Protein 4N5H (pdb70)

Foldseek 3Di:
DVVLVVLVVLLVVVLVVVVVVLVVLVVDADADPQKDKDWFAQLDDDPPSQLGKMKMAGNDAPDQAFEEEEEFEDDLQADDGRCSLVRLQNVLRNVRYIYMYGGFDGPLVAAQLSRLQSVLSVLQSCLVPVSVRHYDQQFYEYEYFACGLLSLLLNQLCLFDPVSCVVSVHDHHPGHYLEYEYALYQQALVCLCVADDDCNVSSVSSLCSNCVPPVVCVQVSHSLNRLPPGDGHEYEYEAEPLESSVVSVVVVVVSCVVSVHHYYYDYYYCVVDNCRYGPNLSSHVPDPVNVVVSVVSVVVSVVSSVVVCVVVVRD

Structure (mmCIF, N/CA/C/O backbone):
data_4N5H
#
_entry.id   4N5H
#
_cell.length_a   109.502
_cell.length_b   109.502
_cell.length_c   59.433
_cell.angle_alpha   90.00
_cell.angle_beta   90.00
_cell.angle_gamma   90.00
#
_symmetry.space_group_name_H-M   'I 4'
#
loop_
_entity.id
_entity.type
_entity.pdbx_description
1 polymer Esterase/lipase
2 non-polymer 'ISOPROPYL ALCOHOL'
3 non-polymer 'CHLORIDE ION'
4 non-polymer 'CALCIUM ION'
5 water water
#
loop_
_atom_site.group_PDB
_atom_site.id
_atom_site.type_symbol
_atom_site.label_atom_id
_atom_site.label_alt_id
_atom_site.label_comp_id
_atom_site.label_asym_id
_atom_site.label_entity_id
_atom_site.label_seq_id
_atom_site.pdbx_PDB_ins_code
_atom_site.Cartn_x
_atom_site.Cartn_y
_atom_site.Cartn_z
_atom_site.occupancy
_atom_site.B_iso_or_equiv
_atom_site.auth_seq_id
_atom_site.auth_comp_id
_atom_site.auth_asym_id
_atom_site.auth_atom_id
_atom_site.pdbx_PDB_model_num
ATOM 1 N N . MET A 1 1 ? -24.562 -14.293 -62.601 1.00 64.12 1 MET X N 1
ATOM 2 C CA . MET A 1 1 ? -25.522 -13.278 -63.146 1.00 68.13 1 MET X CA 1
ATOM 3 C C . MET A 1 1 ? -24.869 -11.896 -63.030 1.00 75.03 1 MET X C 1
ATOM 4 O O . MET A 1 1 ? -24.271 -11.574 -61.990 1.00 62.85 1 MET X O 1
ATOM 9 N N . ALA A 1 2 ? -24.979 -11.102 -64.103 1.00 79.18 2 ALA X N 1
ATOM 10 C CA . ALA A 1 2 ? -24.487 -9.723 -64.126 1.00 73.32 2 ALA X CA 1
ATOM 11 C C . ALA A 1 2 ? -24.962 -8.927 -62.907 1.00 73.07 2 ALA X C 1
ATOM 12 O O . ALA A 1 2 ? -24.130 -8.457 -62.119 1.00 62.94 2 ALA X O 1
ATOM 14 N N . ASP A 1 3 ? -26.296 -8.796 -62.783 1.00 66.66 3 ASP X N 1
ATOM 15 C CA . ASP A 1 3 ? -26.963 -7.934 -61.788 1.00 68.72 3 ASP X CA 1
ATOM 16 C C . ASP A 1 3 ? -26.757 -8.393 -60.342 1.00 64.73 3 ASP X C 1
ATOM 17 O O . ASP A 1 3 ? -26.893 -7.603 -59.427 1.00 65.62 3 ASP X O 1
ATOM 20 N N . GLU A 1 4 ? -26.465 -9.677 -60.181 1.00 56.80 4 GLU X N 1
ATOM 21 C CA . GLU A 1 4 ? -26.372 -10.367 -58.910 1.00 55.22 4 GLU X CA 1
ATOM 22 C C . GLU A 1 4 ? -24.994 -10.115 -58.329 1.00 56.85 4 GLU X C 1
ATOM 23 O O . GLU A 1 4 ? -24.837 -9.851 -57.122 1.00 44.32 4 GLU X O 1
ATOM 29 N N . GLU A 1 5 ? -23.996 -10.210 -59.201 1.00 48.78 5 GLU X N 1
ATOM 30 C CA . GLU A 1 5 ? -22.647 -9.915 -58.822 1.00 51.04 5 GLU X CA 1
ATOM 31 C C . GLU A 1 5 ? -22.530 -8.390 -58.532 1.00 46.12 5 GLU X C 1
ATOM 32 O O . GLU A 1 5 ? -21.765 -7.993 -57.637 1.00 41.09 5 GLU X O 1
ATOM 35 N N . ALA A 1 6 ? -23.295 -7.564 -59.256 1.00 40.57 6 ALA X N 1
ATOM 36 C CA . ALA A 1 6 ? -23.370 -6.142 -58.999 1.00 39.20 6 ALA X CA 1
ATOM 37 C C . ALA A 1 6 ? -24.032 -5.828 -57.646 1.00 41.94 6 ALA X C 1
ATOM 38 O O . ALA A 1 6 ? -23.579 -4.933 -56.922 1.00 35.80 6 ALA X O 1
ATOM 40 N N . MET A 1 7 ? -25.141 -6.512 -57.336 1.00 38.25 7 MET X N 1
ATOM 41 C CA . MET A 1 7 ? -25.840 -6.298 -56.092 1.00 38.98 7 MET X CA 1
ATOM 42 C C . MET A 1 7 ? -24.903 -6.707 -54.915 1.00 29.77 7 MET X C 1
ATOM 43 O O . MET A 1 7 ? -24.835 -5.968 -53.917 1.00 30.08 7 MET X O 1
ATOM 48 N N . LEU A 1 8 ? -24.188 -7.823 -55.057 1.00 27.70 8 LEU X N 1
ATOM 49 C CA . LEU A 1 8 ? -23.264 -8.259 -54.029 1.00 32.05 8 LEU X CA 1
ATOM 50 C C . LEU A 1 8 ? -22.188 -7.228 -53.841 1.00 33.82 8 LEU X C 1
ATOM 51 O O . LEU A 1 8 ? -21.786 -6.901 -52.705 1.00 26.58 8 LEU X O 1
ATOM 56 N N . ALA A 1 9 ? -21.682 -6.688 -54.958 1.00 29.30 9 ALA X N 1
ATOM 57 C CA . ALA A 1 9 ? -20.639 -5.670 -54.877 1.00 30.37 9 ALA X CA 1
ATOM 58 C C . ALA A 1 9 ? -21.106 -4.397 -54.175 1.00 28.54 9 ALA X C 1
ATOM 59 O O . ALA A 1 9 ? -20.340 -3.803 -53.405 1.00 31.69 9 ALA X O 1
ATOM 61 N N . LYS A 1 10 ? -22.360 -4.022 -54.336 1.00 27.09 10 LYS X N 1
ATOM 62 C CA . LYS A 1 10 ? -22.921 -2.887 -53.623 1.00 29.58 10 LYS X CA 1
ATOM 63 C C . LYS A 1 10 ? -23.050 -3.119 -52.072 1.00 26.23 10 LYS X C 1
ATOM 64 O O . LYS A 1 10 ? -22.775 -2.223 -51.238 1.00 26.25 10 LYS X O 1
ATOM 70 N N . VAL A 1 11 ? -23.552 -4.297 -51.744 1.00 24.98 11 VAL X N 1
ATOM 71 C CA . VAL A 1 11 ? -23.667 -4.674 -50.326 1.00 24.33 11 VAL X CA 1
ATOM 72 C C . VAL A 1 11 ? -22.288 -4.698 -49.704 1.00 25.36 11 VAL X C 1
ATOM 73 O O . VAL A 1 11 ? -22.073 -4.099 -48.645 1.00 23.37 11 VAL X O 1
ATOM 77 N N . GLN A 1 12 ? -21.316 -5.347 -50.360 1.00 22.70 12 GLN X N 1
ATOM 78 C CA . GLN A 1 12 ? -19.951 -5.404 -49.801 1.00 28.27 12 GLN X CA 1
ATOM 79 C C . GLN A 1 12 ? -19.291 -4.033 -49.682 1.00 28.88 12 GLN X C 1
ATOM 80 O O . GLN A 1 12 ? -18.549 -3.813 -48.725 1.00 27.10 12 GLN X O 1
ATOM 86 N N . ALA A 1 13 ? -19.588 -3.081 -50.577 1.00 28.39 13 ALA X N 1
ATOM 87 C CA . ALA A 1 13 ? -19.051 -1.714 -50.423 1.00 28.60 13 ALA X CA 1
ATOM 88 C C . ALA A 1 13 ? -19.655 -1.011 -49.207 1.00 26.51 13 ALA X C 1
ATOM 89 O O . ALA A 1 13 ? -18.945 -0.246 -48.529 1.00 33.29 13 ALA X O 1
ATOM 91 N N . SER A 1 14 ? -20.942 -1.222 -48.943 1.00 25.62 14 SER X N 1
ATOM 92 C CA . SER A 1 14 ? -21.598 -0.628 -47.778 1.00 25.58 14 SER X CA 1
ATOM 93 C C . SER A 1 14 ? -20.910 -1.192 -46.549 1.00 23.28 14 SER X C 1
ATOM 94 O O . SER A 1 14 ? -20.550 -0.444 -45.643 1.00 22.18 14 SER X O 1
ATOM 97 N N . TRP A 1 15 ? -20.723 -2.518 -46.503 1.00 21.43 15 TRP X N 1
ATOM 98 C CA . TRP A 1 15 ? -20.072 -3.081 -45.307 1.00 20.00 15 TRP X CA 1
ATOM 99 C C . TRP A 1 15 ? -18.618 -2.737 -45.185 1.00 21.34 15 TRP X C 1
ATOM 100 O O . TRP A 1 15 ? -18.092 -2.655 -44.105 1.00 19.76 15 TRP X O 1
ATOM 111 N N . ALA A 1 16 ? -17.885 -2.523 -46.294 1.00 19.31 16 ALA X N 1
ATOM 112 C CA . ALA A 1 16 ? -16.510 -2.025 -46.203 1.00 22.31 16 ALA X CA 1
ATOM 113 C C . ALA A 1 16 ? -16.462 -0.607 -45.585 1.00 21.49 16 ALA X C 1
ATOM 114 O O . ALA A 1 16 ? -15.557 -0.291 -44.819 1.00 22.82 16 ALA X O 1
ATOM 116 N N . GLN A 1 17 ? -17.418 0.229 -45.890 1.00 21.39 17 GLN X N 1
ATOM 117 C CA . GLN A 1 17 ? -17.498 1.539 -45.246 1.00 26.47 17 GLN X CA 1
ATOM 118 C C . GLN A 1 17 ? -17.765 1.387 -43.750 1.00 25.42 17 GLN X C 1
ATOM 119 O O . GLN A 1 17 ? -17.150 2.061 -42.930 1.00 25.74 17 GLN X O 1
ATOM 125 N N . THR A 1 18 ? -18.700 0.541 -43.399 1.00 21.99 18 THR X N 1
ATOM 126 C CA . THR A 1 18 ? -18.945 0.249 -41.970 1.00 22.42 18 THR X CA 1
ATOM 127 C C . THR A 1 18 ? -17.699 -0.222 -41.269 1.00 21.01 18 THR X C 1
ATOM 128 O O . THR A 1 18 ? -17.363 0.225 -40.136 1.00 21.93 18 THR X O 1
ATOM 132 N N . ALA A 1 19 ? -16.996 -1.143 -41.921 1.00 19.23 19 ALA X N 1
ATOM 133 C CA . ALA A 1 19 ? -15.715 -1.722 -41.425 1.00 18.11 19 ALA X CA 1
ATOM 134 C C . ALA A 1 19 ? -14.676 -0.663 -41.091 1.00 19.55 19 ALA X C 1
ATOM 135 O O . ALA A 1 19 ? -14.041 -0.744 -40.073 1.00 18.37 19 ALA X O 1
ATOM 137 N N . ALA A 1 20 ? -14.503 0.272 -41.991 1.00 18.91 20 ALA X N 1
ATOM 138 C CA . ALA A 1 20 ? -13.602 1.389 -41.719 1.00 20.01 20 ALA X CA 1
ATOM 139 C C . ALA A 1 20 ? -14.094 2.189 -40.503 1.00 16.85 20 ALA X C 1
ATOM 140 O O . ALA A 1 20 ? -13.238 2.627 -39.712 1.00 19.26 20 ALA X O 1
ATOM 142 N N . ARG A 1 21 ? -15.403 2.427 -40.373 1.00 17.27 21 ARG X N 1
ATOM 143 C CA A ARG A 1 21 ? -15.966 3.187 -39.258 0.50 18.88 21 ARG X CA 1
ATOM 144 C CA B ARG A 1 21 ? -15.895 3.214 -39.267 0.50 19.86 21 ARG X CA 1
ATOM 145 C C . ARG A 1 21 ? -15.683 2.421 -37.944 1.00 19.84 21 ARG X C 1
ATOM 146 O O . ARG A 1 21 ? -15.279 2.991 -36.928 1.00 17.88 21 ARG X O 1
ATOM 161 N N . ASP A 1 22 ? -15.889 1.101 -37.973 1.00 15.70 22 ASP X N 1
ATOM 162 C CA . ASP A 1 22 ? -15.638 0.284 -36.800 1.00 15.28 22 ASP X CA 1
ATOM 163 C C . ASP A 1 22 ? -14.150 0.278 -36.368 1.00 16.13 22 ASP X C 1
ATOM 164 O O . ASP A 1 22 ? -13.843 0.346 -35.200 1.00 15.87 22 ASP X O 1
ATOM 169 N N . LYS A 1 23 ? -13.218 0.196 -37.359 1.00 15.42 23 LYS X N 1
ATOM 170 C CA . LYS A 1 23 ? -11.829 0.238 -37.072 1.00 17.53 23 LYS X CA 1
ATOM 171 C C . LYS A 1 23 ? -11.430 1.555 -36.459 1.00 15.94 23 LYS X C 1
ATOM 172 O O . LYS A 1 23 ? -10.736 1.539 -35.478 1.00 18.48 23 LYS X O 1
ATOM 178 N N . ALA A 1 24 ? -11.973 2.653 -36.985 1.00 16.35 24 ALA X N 1
ATOM 179 C CA . ALA A 1 24 ? -11.633 4.039 -36.489 1.00 18.94 24 ALA X CA 1
ATOM 180 C C . ALA A 1 24 ? -12.159 4.143 -35.043 1.00 20.75 24 ALA X C 1
ATOM 181 O O . ALA A 1 24 ? -11.474 4.601 -34.114 1.00 20.42 24 ALA X O 1
ATOM 183 N N . ARG A 1 25 ? -13.380 3.624 -34.840 1.00 16.80 25 ARG X N 1
ATOM 184 C CA . ARG A 1 25 ? -13.970 3.679 -33.443 1.00 16.29 25 ARG X CA 1
ATOM 185 C C . ARG A 1 25 ? -13.128 2.916 -32.479 1.00 15.88 25 ARG X C 1
ATOM 186 O O . ARG A 1 25 ? -12.856 3.424 -31.353 1.00 18.04 25 ARG X O 1
ATOM 194 N N . TYR A 1 26 ? -12.723 1.650 -32.765 1.00 15.97 26 TYR X N 1
ATOM 195 C CA . TYR A 1 26 ? -11.965 0.869 -31.852 1.00 17.19 26 TYR X CA 1
ATOM 196 C C . TYR A 1 26 ? -10.556 1.436 -31.640 1.00 19.42 26 TYR X C 1
ATOM 197 O O . TYR A 1 26 ? -9.980 1.257 -30.579 1.00 19.54 26 TYR X O 1
ATOM 206 N N . ALA A 1 27 ? -10.035 2.182 -32.620 1.00 19.40 27 ALA X N 1
ATOM 207 C CA . ALA A 1 27 ? -8.694 2.757 -32.410 1.00 20.99 27 ALA X CA 1
ATOM 208 C C . ALA A 1 27 ? -8.750 3.795 -31.353 1.00 21.86 27 ALA X C 1
ATOM 209 O O . ALA A 1 27 ? -7.732 3.931 -30.644 1.00 29.65 27 ALA X O 1
ATOM 211 N N . ASP A 1 28 ? -9.889 4.435 -31.148 1.00 18.14 28 ASP X N 1
ATOM 212 C CA . ASP A 1 28 ? -9.904 5.452 -30.157 1.00 21.45 28 ASP X CA 1
ATOM 213 C C . ASP A 1 28 ? -10.577 5.131 -28.795 1.00 20.09 28 ASP X C 1
ATOM 214 O O . ASP A 1 28 ? -10.276 5.711 -27.778 1.00 22.44 28 ASP X O 1
ATOM 219 N N . GLU A 1 29 ? -11.542 4.249 -28.839 1.00 14.95 29 GLU X N 1
ATOM 220 C CA A GLU A 1 29 ? -12.413 4.041 -27.714 0.50 14.46 29 GLU X CA 1
ATOM 221 C CA B GLU A 1 29 ? -12.402 4.067 -27.713 0.50 14.21 29 GLU X CA 1
ATOM 222 C C . GLU A 1 29 ? -11.661 3.516 -26.529 1.00 14.49 29 GLU X C 1
ATOM 223 O O . GLU A 1 29 ? -10.794 2.586 -26.644 1.00 14.32 29 GLU X O 1
ATOM 234 N N . ARG A 1 30 ? -12.038 4.007 -25.340 1.00 13.89 30 ARG X N 1
ATOM 235 C CA . ARG A 1 30 ? -11.606 3.399 -24.105 1.00 13.94 30 ARG X CA 1
ATOM 236 C C . ARG A 1 30 ? -11.929 1.920 -24.060 1.00 14.11 30 ARG X C 1
ATOM 237 O O . ARG A 1 30 ? -13.030 1.503 -24.458 1.00 15.22 30 ARG X O 1
ATOM 245 N N . VAL A 1 31 ? -11.007 1.129 -23.553 1.00 13.85 31 VAL X N 1
ATOM 246 C CA . VAL A 1 31 ? -11.256 -0.332 -23.380 1.00 15.66 31 VAL X CA 1
ATOM 247 C C . VAL A 1 31 ? -11.592 -0.645 -21.951 1.00 16.23 31 VAL X C 1
ATOM 248 O O . VAL A 1 31 ? -10.911 -0.159 -21.058 1.00 16.25 31 VAL X O 1
ATOM 252 N N . PRO A 1 32 ? -12.583 -1.540 -21.709 1.00 19.21 32 PRO X N 1
ATOM 253 C CA . PRO A 1 32 ? -12.895 -1.838 -20.325 1.00 16.85 32 PRO X CA 1
ATOM 254 C C . PRO A 1 32 ? -11.688 -2.495 -19.647 1.00 19.80 32 PRO X C 1
ATOM 255 O O . PRO A 1 32 ? -11.095 -3.346 -20.239 1.00 19.95 32 PRO X O 1
ATOM 259 N N . GLU A 1 33 ? -11.396 -2.074 -18.452 1.00 25.30 33 GLU X N 1
ATOM 260 C CA . GLU A 1 33 ? -10.239 -2.592 -17.731 1.00 30.35 33 GLU X CA 1
ATOM 261 C C . GLU A 1 33 ? -10.651 -3.830 -16.848 1.00 22.62 33 GLU X C 1
ATOM 262 O O . GLU A 1 33 ? -11.842 -4.163 -16.603 1.00 22.48 33 GLU X O 1
ATOM 268 N N . ASP A 1 34 ? -9.621 -4.515 -16.395 1.00 21.17 34 ASP X N 1
ATOM 269 C CA . ASP A 1 34 ? -9.848 -5.556 -15.415 1.00 20.63 34 ASP X CA 1
ATOM 270 C C . ASP A 1 34 ? -10.599 -6.773 -15.952 1.00 18.41 34 ASP X C 1
ATOM 271 O O . ASP A 1 34 ? -11.454 -7.343 -15.321 1.00 18.55 34 ASP X O 1
ATOM 276 N N . VAL A 1 35 ? -10.301 -7.072 -17.203 1.00 16.68 35 VAL X N 1
ATOM 277 C CA . VAL A 1 35 ? -10.869 -8.261 -17.889 1.00 18.02 35 VAL X CA 1
ATOM 278 C C . VAL A 1 35 ? -9.738 -9.081 -18.522 1.00 19.51 35 VAL X C 1
ATOM 279 O O . VAL A 1 35 ? -8.709 -8.493 -18.941 1.00 20.83 35 VAL X O 1
ATOM 283 N N . HIS A 1 36 ? -9.942 -10.389 -18.534 1.00 17.18 36 HIS X N 1
ATOM 284 C CA . HIS A 1 36 ? -9.080 -11.341 -19.254 1.00 18.23 36 HIS X CA 1
ATOM 285 C C . HIS A 1 36 ? -9.921 -11.982 -20.375 1.00 18.16 36 HIS X C 1
ATOM 286 O O . HIS A 1 36 ? -11.076 -12.227 -20.221 1.00 15.44 36 HIS X O 1
ATOM 293 N N . TRP A 1 37 ? -9.261 -12.281 -21.471 1.00 19.45 37 TRP X N 1
ATOM 294 C CA . TRP A 1 37 ? -9.929 -12.988 -22.566 1.00 15.78 37 TRP X CA 1
ATOM 295 C C . TRP A 1 37 ? -9.040 -14.192 -23.022 1.00 13.12 37 TRP X C 1
ATOM 296 O O . TRP A 1 37 ? -7.797 -14.133 -22.927 1.00 12.80 37 TRP X O 1
ATOM 307 N N . GLU A 1 38 ? -9.725 -15.188 -23.610 1.00 12.07 38 GLU X N 1
ATOM 308 C CA . GLU A 1 38 ? -9.141 -16.346 -24.198 1.00 12.56 38 GLU X CA 1
ATOM 309 C C . GLU A 1 38 ? -9.727 -16.384 -25.622 1.00 13.82 38 GLU X C 1
ATOM 310 O O . GLU A 1 38 ? -10.924 -16.429 -25.782 1.00 12.31 38 GLU X O 1
ATOM 316 N N . THR A 1 39 ? -8.852 -16.402 -26.597 1.00 11.75 39 THR X N 1
ATOM 317 C CA . THR A 1 39 ? -9.301 -16.133 -27.954 1.00 12.05 39 THR X CA 1
ATOM 318 C C . THR A 1 39 ? -9.178 -17.323 -28.895 1.00 11.56 39 THR X C 1
ATOM 319 O O . THR A 1 39 ? -8.317 -18.212 -28.688 1.00 11.05 39 THR X O 1
ATOM 323 N N . GLU A 1 40 ? -9.958 -17.244 -29.984 1.00 11.36 40 GLU X N 1
ATOM 324 C CA . GLU A 1 40 ? -9.726 -18.113 -31.140 1.00 12.33 40 GLU X CA 1
ATOM 325 C C . GLU A 1 40 ? -9.854 -19.612 -30.854 1.00 12.99 40 GLU X C 1
ATOM 326 O O . GLU A 1 40 ? -9.124 -20.475 -31.330 1.00 13.14 40 GLU X O 1
ATOM 332 N N . TYR A 1 41 ? -10.846 -19.984 -30.052 1.00 10.89 41 TYR X N 1
ATOM 333 C CA . TYR A 1 41 ? -11.121 -21.358 -29.919 1.00 11.90 41 TYR X CA 1
ATOM 334 C C . TYR A 1 41 ? -11.937 -21.869 -31.113 1.00 12.08 41 TYR X C 1
ATOM 335 O O . TYR A 1 41 ? -13.025 -21.332 -31.422 1.00 13.39 41 TYR X O 1
ATOM 344 N N . ARG A 1 42 ? -11.473 -22.964 -31.738 1.00 12.60 42 ARG X N 1
ATOM 345 C CA . ARG A 1 42 ? -12.332 -23.571 -32.734 1.00 11.82 42 ARG X CA 1
ATOM 346 C C . ARG A 1 42 ? -13.477 -24.258 -32.016 1.00 12.38 42 ARG X C 1
ATOM 347 O O . ARG A 1 42 ? -13.272 -25.031 -31.090 1.00 14.18 42 ARG X O 1
ATOM 355 N N . TYR A 1 43 ? -14.691 -24.096 -32.515 1.00 13.21 43 TYR X N 1
ATOM 356 C CA . TYR A 1 43 ? -15.799 -24.815 -31.915 1.00 13.14 43 TYR X CA 1
ATOM 357 C C . TYR A 1 43 ? -16.291 -26.080 -32.705 1.00 14.15 43 TYR X C 1
ATOM 358 O O . TYR A 1 43 ? -17.219 -26.745 -32.253 1.00 16.27 43 TYR X O 1
ATOM 367 N N . GLU A 1 44 ? -15.625 -26.327 -33.811 1.00 15.54 44 GLU X N 1
ATOM 368 C CA . GLU A 1 44 ? -15.753 -27.581 -34.484 1.00 17.00 44 GLU X CA 1
ATOM 369 C C . GLU A 1 44 ? -14.454 -27.969 -35.169 1.00 16.00 44 GLU X C 1
ATOM 370 O O . GLU A 1 44 ? -13.512 -27.210 -35.188 1.00 17.33 44 GLU X O 1
ATOM 376 N N . GLN A 1 45 ? -14.445 -29.128 -35.811 1.00 18.56 45 GLN X N 1
ATOM 377 C CA . GLN A 1 45 ? -13.218 -29.554 -36.494 1.00 20.79 45 GLN X CA 1
ATOM 378 C C . GLN A 1 45 ? -13.091 -28.870 -37.832 1.00 23.48 45 GLN X C 1
ATOM 379 O O . GLN A 1 45 ? -13.402 -29.482 -38.878 1.00 25.19 45 GLN X O 1
ATOM 385 N N . SER A 1 46 ? -12.696 -27.598 -37.850 1.00 21.07 46 SER X N 1
ATOM 386 C CA . SER A 1 46 ? -12.652 -26.815 -39.074 1.00 22.03 46 SER X CA 1
ATOM 387 C C . SER A 1 46 ? -11.595 -25.755 -38.949 1.00 22.04 46 SER X C 1
ATOM 388 O O . SER A 1 46 ? -11.439 -25.147 -37.858 1.00 25.27 46 SER X O 1
ATOM 391 N N . ALA A 1 47 ? -10.997 -25.388 -40.078 1.00 21.75 47 ALA X N 1
ATOM 392 C CA . ALA A 1 47 ? -10.032 -24.291 -40.127 1.00 22.94 47 ALA X CA 1
ATOM 393 C C . ALA A 1 47 ? -10.705 -23.018 -40.636 1.00 20.88 47 ALA X C 1
ATOM 394 O O . ALA A 1 47 ? -10.012 -22.080 -40.974 1.00 22.33 47 ALA X O 1
ATOM 396 N N . ASP A 1 48 ? -12.046 -23.017 -40.779 1.00 19.57 48 ASP X N 1
ATOM 397 C CA . ASP A 1 48 ? -12.770 -21.796 -41.182 1.00 19.20 48 ASP X CA 1
ATOM 398 C C . ASP A 1 48 ? -12.611 -20.805 -40.046 1.00 16.11 48 ASP X C 1
ATOM 399 O O . ASP A 1 48 ? -13.024 -21.129 -38.950 1.00 15.58 48 ASP X O 1
ATOM 404 N N . PRO A 1 49 ? -11.952 -19.680 -40.273 1.00 17.66 49 PRO X N 1
ATOM 405 C CA . PRO A 1 49 ? -11.666 -18.732 -39.197 1.00 18.66 49 PRO X CA 1
ATOM 406 C C . PRO A 1 49 ? -12.914 -18.196 -38.538 1.00 16.18 49 PRO X C 1
ATOM 407 O O . PRO A 1 49 ? -12.864 -17.730 -37.369 1.00 15.98 49 PRO X O 1
ATOM 411 N N . GLN A 1 50 ? -14.035 -18.204 -39.252 1.00 14.45 50 GLN X N 1
ATOM 412 C CA . GLN A 1 50 ? -15.304 -17.779 -38.626 1.00 14.36 50 GLN X CA 1
ATOM 413 C C . GLN A 1 50 ? -15.854 -18.763 -37.667 1.00 14.43 50 GLN X C 1
ATOM 414 O O . GLN A 1 50 ? -16.735 -18.371 -36.855 1.00 14.49 50 GLN X O 1
ATOM 420 N N . GLN A 1 51 ? -15.486 -20.016 -37.698 1.00 12.46 51 GLN X N 1
ATOM 421 C CA . GLN A 1 51 ? -16.056 -21.037 -36.764 1.00 12.45 51 GLN X CA 1
ATOM 422 C C . GLN A 1 51 ? -15.186 -21.124 -35.473 1.00 11.99 51 GLN X C 1
ATOM 423 O O . GLN A 1 51 ? -14.704 -22.205 -35.060 1.00 13.77 51 GLN X O 1
ATOM 429 N N . THR A 1 52 ? -15.004 -19.962 -34.934 1.00 11.58 52 THR X N 1
ATOM 430 C CA . THR A 1 52 ? -14.211 -19.757 -33.734 1.00 10.71 52 THR X CA 1
ATOM 431 C C . THR A 1 52 ? -14.959 -18.844 -32.762 1.00 11.00 52 THR X C 1
ATOM 432 O O . 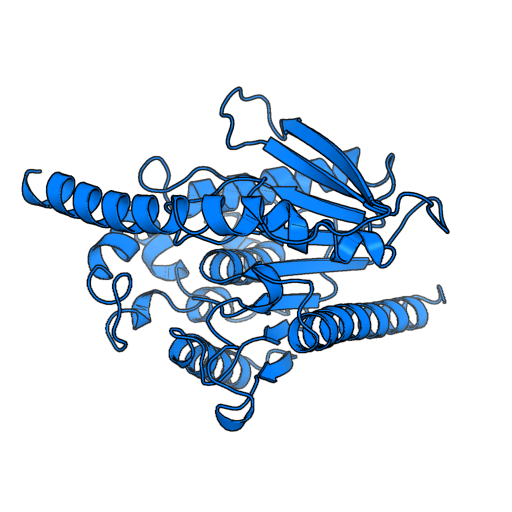THR A 1 52 ? -15.900 -18.158 -33.127 1.00 11.95 52 THR X O 1
ATOM 436 N N . LEU A 1 53 ? -14.514 -18.846 -31.532 1.00 10.75 53 LEU X N 1
ATOM 437 C CA . LEU A 1 53 ? -15.172 -18.021 -30.449 1.00 10.58 53 LEU X CA 1
ATOM 438 C C . LEU A 1 53 ? -14.121 -17.452 -29.511 1.00 11.45 53 LEU X C 1
ATOM 439 O O . LEU A 1 53 ? -12.98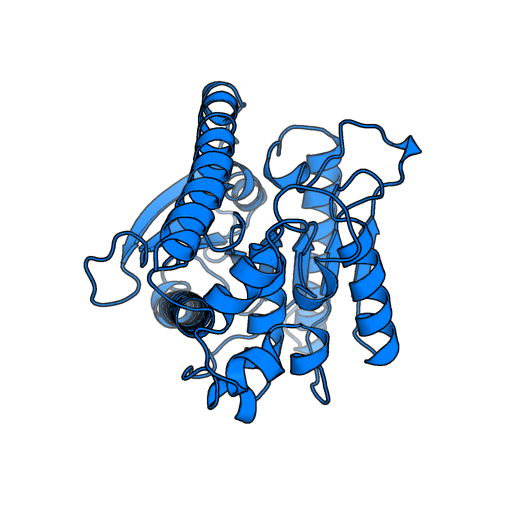9 -17.971 -29.426 1.00 11.43 53 LEU X O 1
ATOM 444 N N . ASN A 1 54 ? -14.556 -16.403 -28.760 1.00 11.03 54 ASN X N 1
ATOM 445 C CA . ASN A 1 54 ? -13.776 -15.827 -27.697 1.00 11.21 54 ASN X CA 1
ATOM 446 C C . ASN A 1 54 ? -14.555 -16.007 -26.402 1.00 11.88 54 ASN X C 1
ATOM 447 O O . ASN A 1 54 ? -15.816 -15.962 -26.394 1.00 12.26 54 ASN X O 1
ATOM 452 N N . LEU A 1 55 ? -13.780 -16.107 -25.334 1.00 10.69 55 LEU X N 1
ATOM 453 C CA . LEU A 1 55 ? -14.293 -16.112 -23.946 1.00 10.81 55 LEU X CA 1
ATOM 454 C C . LEU A 1 55 ? -13.695 -14.947 -23.178 1.00 12.03 55 LEU X C 1
ATOM 455 O O . LEU A 1 55 ? -12.493 -14.644 -23.233 1.00 11.32 55 LEU X O 1
ATOM 460 N N . TYR A 1 56 ? -14.535 -14.341 -22.321 1.00 10.48 56 TYR X N 1
ATOM 461 C CA . TYR A 1 56 ? -14.135 -13.143 -21.581 1.00 11.51 56 TYR X CA 1
ATOM 462 C C . TYR A 1 56 ? -14.561 -13.345 -20.103 1.00 11.58 56 TYR X C 1
ATOM 463 O O . TYR A 1 56 ? -15.630 -13.916 -19.793 1.00 11.84 56 TYR X O 1
ATOM 472 N N . TYR A 1 57 ? -13.739 -12.818 -19.201 1.00 12.39 57 TYR X N 1
ATOM 473 C CA . TYR A 1 57 ? -13.958 -12.957 -17.773 1.00 11.58 57 TYR X CA 1
ATOM 474 C C . TYR A 1 57 ? -13.411 -11.730 -17.005 1.00 12.46 57 TYR X C 1
ATOM 475 O O . TYR A 1 57 ? -12.518 -11.053 -17.409 1.00 13.57 57 TYR X O 1
ATOM 484 N N . PRO A 1 58 ? -14.006 -11.524 -15.837 1.00 14.13 58 PRO X N 1
ATOM 485 C CA . PRO A 1 58 ? -13.348 -10.486 -14.969 1.00 17.20 58 PRO X CA 1
ATOM 486 C C . PRO A 1 58 ? -11.953 -10.930 -14.631 1.00 17.48 58 PRO X C 1
ATOM 487 O O . PRO A 1 58 ? -11.732 -12.140 -14.524 1.00 18.85 58 PRO X O 1
ATOM 491 N N . ALA A 1 59 ? -11.012 -10.003 -14.516 1.00 17.03 59 ALA X N 1
ATOM 492 C CA . ALA A 1 59 ? -9.677 -10.396 -14.108 1.00 18.58 59 ALA X CA 1
ATOM 493 C C . ALA A 1 59 ? -9.597 -11.027 -12.735 1.00 21.92 59 ALA X C 1
ATOM 494 O O . ALA A 1 59 ? -8.789 -11.918 -12.589 1.00 26.10 59 ALA X O 1
ATOM 496 N N . LYS A 1 60 ? -10.376 -10.614 -11.783 1.00 26.33 60 LYS X N 1
ATOM 497 C CA . LYS A 1 60 ? -10.388 -11.285 -10.477 1.00 31.33 60 LYS X CA 1
ATOM 498 C C . LYS A 1 60 ? -11.747 -11.871 -10.297 1.00 31.61 60 LYS X C 1
ATOM 499 O O . LYS A 1 60 ? -12.722 -11.128 -10.247 1.00 39.53 60 LYS X O 1
ATOM 501 N N . ARG A 1 61 ? -11.872 -13.188 -10.262 1.00 31.79 61 ARG X N 1
ATOM 502 C CA . ARG A 1 61 ? -13.204 -13.825 -10.133 1.00 33.77 61 ARG X CA 1
ATOM 503 C C . ARG A 1 61 ? -13.645 -13.941 -8.652 1.00 38.80 61 ARG X C 1
ATOM 504 O O . ARG A 1 61 ? -12.912 -14.514 -7.880 1.00 39.08 61 ARG X O 1
ATOM 512 N N . ARG A 1 62 ? -14.821 -13.458 -8.294 0.50 39.13 62 ARG X N 1
ATOM 513 C CA . ARG A 1 62 ? -15.358 -13.660 -6.946 0.50 42.86 62 ARG X CA 1
ATOM 514 C C . ARG A 1 62 ? -15.519 -15.143 -6.656 0.50 38.81 62 ARG X C 1
ATOM 515 O O . ARG A 1 62 ? -15.233 -15.624 -5.577 0.50 34.29 62 ARG X O 1
ATOM 523 N N . ASN A 1 63 ? -15.988 -15.846 -7.671 1.00 39.53 63 ASN X N 1
ATOM 524 C CA . ASN A 1 63 ? -16.385 -17.258 -7.612 1.00 37.05 63 ASN X CA 1
ATOM 525 C C . ASN A 1 63 ? -15.741 -18.082 -8.727 1.00 34.39 63 ASN X C 1
ATOM 526 O O . ASN A 1 63 ? -15.361 -17.521 -9.730 1.00 35.68 63 ASN X O 1
ATOM 531 N N . ALA A 1 64 ? -15.729 -19.411 -8.559 1.00 26.13 64 ALA X N 1
ATOM 532 C CA . ALA A 1 64 ? -15.170 -20.369 -9.518 1.00 28.10 64 ALA X CA 1
ATOM 533 C C . ALA A 1 64 ? -16.022 -20.351 -10.807 1.00 26.77 64 ALA X C 1
ATOM 534 O O . ALA A 1 64 ? -15.522 -20.693 -11.880 1.00 28.93 64 ALA X O 1
ATOM 536 N N . THR A 1 65 ? -17.319 -20.177 -10.684 1.00 22.20 65 THR X N 1
ATOM 537 C CA . THR A 1 65 ? -18.204 -20.083 -11.841 1.00 21.52 65 THR X CA 1
ATOM 538 C C . THR A 1 65 ? -18.972 -18.798 -11.721 1.00 21.40 65 THR X C 1
ATOM 539 O O . THR A 1 65 ? -19.240 -18.370 -10.621 1.00 23.91 65 THR X O 1
ATOM 543 N N . MET A 1 66 ? -19.293 -18.185 -12.858 1.00 15.03 66 MET X N 1
ATOM 544 C CA . MET A 1 66 ? -20.030 -16.964 -12.944 1.00 14.42 66 MET X CA 1
ATOM 545 C C . MET A 1 66 ? -21.201 -17.130 -13.918 1.00 14.61 66 MET X C 1
ATOM 546 O O . MET A 1 66 ? -21.119 -17.937 -14.821 1.00 15.10 66 MET X O 1
ATOM 551 N N . PRO A 1 67 ? -22.324 -16.409 -13.722 1.00 14.37 67 PRO X N 1
ATOM 552 C CA . PRO A 1 67 ? -23.391 -16.467 -14.658 1.00 13.72 67 PRO X CA 1
ATOM 553 C C . PRO A 1 67 ? -22.893 -16.152 -16.094 1.00 12.13 67 PRO X C 1
ATOM 554 O O . PRO A 1 67 ? -21.960 -15.327 -16.244 1.00 13.45 67 PRO X O 1
ATOM 558 N N . THR A 1 68 ? -23.556 -16.755 -17.049 1.00 11.94 68 THR X N 1
ATOM 559 C CA . THR A 1 68 ? -23.128 -16.730 -18.435 1.00 11.91 68 THR X CA 1
ATOM 560 C C . THR A 1 68 ? -23.833 -15.692 -19.276 1.00 11.71 68 THR X C 1
ATOM 561 O O . THR A 1 68 ? -25.081 -15.573 -19.227 1.00 12.13 68 THR X O 1
ATOM 565 N N . VAL A 1 69 ? -23.084 -15.010 -20.151 1.00 12.38 69 VAL X N 1
ATOM 566 C CA . VAL A 1 69 ? -23.696 -14.232 -21.186 1.00 11.57 69 VAL X CA 1
ATOM 567 C C . VAL A 1 69 ? -23.121 -14.805 -22.518 1.00 12.23 69 VAL X C 1
ATOM 568 O O . VAL A 1 69 ? -21.868 -15.006 -22.635 1.00 12.14 69 VAL X O 1
ATOM 572 N N . ILE A 1 70 ? -24.014 -14.989 -23.505 1.00 11.29 70 ILE X N 1
ATOM 573 C CA . ILE A 1 70 ? -23.620 -15.448 -24.825 1.00 11.25 70 ILE X CA 1
ATOM 574 C C . ILE A 1 70 ? -24.100 -14.381 -25.817 1.00 11.21 70 ILE X C 1
ATOM 575 O O . ILE A 1 70 ? -25.292 -13.975 -25.841 1.00 11.55 70 ILE X O 1
ATOM 580 N N . ASP A 1 71 ? -23.135 -13.812 -26.526 1.00 11.12 71 ASP X N 1
ATOM 581 C CA . ASP A 1 71 ? -23.343 -12.720 -27.465 1.00 10.40 71 ASP X CA 1
ATOM 582 C C . ASP A 1 71 ? -23.228 -13.129 -28.942 1.00 10.90 71 ASP X C 1
ATOM 583 O O . ASP A 1 71 ? -22.247 -13.768 -29.356 1.00 11.76 71 ASP X O 1
ATOM 588 N N . ILE A 1 72 ? -24.244 -12.726 -29.695 1.00 10.62 72 ILE X N 1
ATOM 589 C CA . ILE A 1 72 ? -24.308 -12.950 -31.154 1.00 10.64 72 ILE X CA 1
ATOM 590 C C . ILE A 1 72 ? -24.225 -11.574 -31.798 1.00 11.85 72 ILE X C 1
ATOM 591 O O . ILE A 1 72 ? -25.159 -10.766 -31.772 1.00 12.21 72 ILE X O 1
ATOM 596 N N . HIS A 1 73 ? -23.126 -11.318 -32.482 1.00 12.44 73 HIS X N 1
ATOM 597 C CA . HIS A 1 73 ? -22.877 -10.026 -33.116 1.00 13.04 73 HIS X CA 1
ATOM 598 C C . HIS A 1 73 ? -23.712 -9.785 -34.344 1.00 12.74 73 HIS X C 1
ATOM 599 O O . HIS A 1 73 ? -24.259 -10.751 -34.917 1.00 12.67 73 HIS X O 1
ATOM 606 N N . GLY A 1 74 ? -23.843 -8.520 -34.698 1.00 13.11 74 GLY X N 1
ATOM 607 C CA . GLY A 1 74 ? -24.526 -8.095 -35.884 1.00 13.45 74 GLY X CA 1
ATOM 608 C C . GLY A 1 74 ? -23.603 -7.829 -37.073 1.00 14.56 74 GLY X C 1
ATOM 609 O O . GLY A 1 74 ? -22.471 -8.340 -37.118 1.00 15.24 74 GLY X O 1
ATOM 610 N N . GLY A 1 75 ? -24.107 -7.082 -38.039 1.00 13.77 75 GLY X N 1
ATOM 611 C CA . GLY A 1 75 ? -23.451 -6.856 -39.310 1.00 14.61 75 GLY X CA 1
ATOM 612 C C . GLY A 1 75 ? -24.222 -7.344 -40.520 1.00 14.35 75 GLY X C 1
ATOM 613 O O . GLY A 1 75 ? -23.630 -7.717 -41.565 1.00 14.86 75 GLY X O 1
ATOM 614 N N . GLY A 1 76 ? -25.518 -7.256 -40.446 1.00 16.10 76 GLY X N 1
ATOM 615 C CA . GLY A 1 76 ? -26.322 -7.498 -41.626 1.00 15.27 76 GLY X CA 1
ATOM 616 C C . GLY A 1 76 ? -26.251 -8.855 -42.234 1.00 16.53 76 GLY X C 1
ATOM 617 O O . GLY A 1 76 ? -26.524 -9.039 -43.449 1.00 16.57 76 GLY X O 1
ATOM 618 N N . TRP A 1 77 ? -25.797 -9.870 -41.480 1.00 13.37 77 TRP X N 1
ATOM 619 C CA . TRP A 1 77 ? -25.550 -11.246 -41.958 1.00 14.63 77 TRP X CA 1
ATOM 620 C C . TRP A 1 77 ? -24.396 -11.477 -42.921 1.00 14.69 77 TRP X C 1
ATOM 621 O O . TRP A 1 77 ? -23.976 -12.621 -43.146 1.00 13.71 77 TRP X O 1
ATOM 632 N N . PHE A 1 78 ? -23.816 -10.344 -43.385 1.00 16.27 78 PHE X N 1
ATOM 633 C CA . PHE A 1 78 ? -22.750 -10.288 -44.382 1.00 14.66 78 PHE X CA 1
ATOM 634 C C . PHE A 1 78 ? -21.389 -9.866 -43.838 1.00 14.43 78 PHE X C 1
ATOM 635 O O . PHE A 1 78 ? -20.359 -9.950 -44.509 1.00 15.42 78 P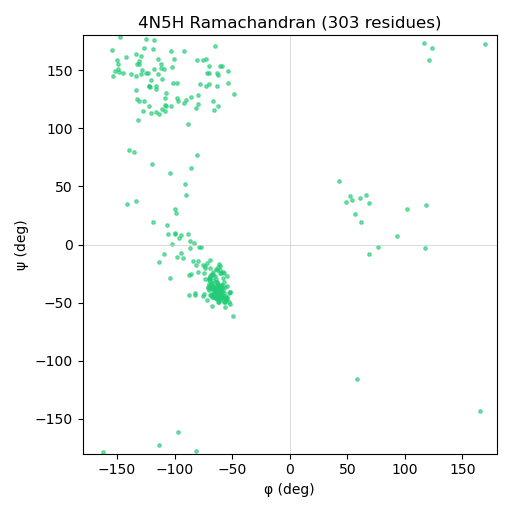HE X O 1
ATOM 643 N N . TYR A 1 79 ? -21.363 -9.444 -42.566 1.00 14.35 79 TYR X N 1
ATOM 644 C CA . TYR A 1 79 ? -20.207 -8.727 -42.004 1.00 14.24 79 TYR X CA 1
ATOM 645 C C . TYR A 1 79 ? -20.033 -9.128 -40.546 1.00 12.87 79 TYR X C 1
ATOM 646 O O . TYR A 1 79 ? -20.982 -9.356 -39.794 1.00 13.89 79 TYR X O 1
ATOM 655 N N . GLY A 1 80 ? -18.771 -9.135 -40.139 1.00 13.33 80 GLY X N 1
ATOM 656 C CA . GLY A 1 80 ? -18.444 -9.218 -38.701 1.00 12.43 80 GLY X CA 1
ATOM 657 C C . GLY A 1 80 ? -17.682 -10.486 -38.377 1.00 13.97 80 GLY X C 1
ATOM 658 O O . GLY A 1 80 ? -17.502 -11.396 -39.189 1.00 16.14 80 GLY X O 1
ATOM 659 N N . ASP A 1 81 ? -17.234 -10.573 -37.119 1.00 12.83 81 ASP X N 1
ATOM 660 C CA . ASP A 1 81 ? -16.532 -11.735 -36.648 1.00 13.02 81 ASP X CA 1
ATOM 661 C C . ASP A 1 81 ? -16.544 -11.738 -35.117 1.00 13.86 81 ASP X C 1
ATOM 662 O O . ASP A 1 81 ? -17.202 -10.870 -34.543 1.00 13.85 81 ASP X O 1
ATOM 667 N N . ARG A 1 82 ? -15.910 -12.718 -34.482 1.00 14.52 82 ARG X N 1
ATOM 668 C CA . ARG A 1 82 ? -15.901 -12.823 -33.018 1.00 12.60 82 ARG X CA 1
ATOM 669 C C . ARG A 1 82 ? -15.273 -11.648 -32.306 1.00 12.14 82 ARG X C 1
ATOM 670 O O . ARG A 1 82 ? -15.453 -11.495 -31.097 1.00 13.11 82 ARG X O 1
ATOM 678 N N . ASN A 1 83 ? -14.498 -10.818 -33.011 1.00 13.73 83 ASN X N 1
ATOM 679 C CA . ASN A 1 83 ? -13.884 -9.649 -32.378 1.00 13.71 83 ASN X CA 1
ATOM 680 C C . ASN A 1 83 ? -14.685 -8.362 -32.467 1.00 14.07 83 ASN X C 1
ATOM 681 O O . ASN A 1 83 ? -14.368 -7.358 -31.774 1.00 14.01 83 ASN X O 1
ATOM 686 N N . LEU A 1 84 ? -15.733 -8.348 -33.292 1.00 12.52 84 LEU X N 1
ATOM 687 C CA . LEU A 1 84 ? -16.481 -7.125 -33.541 1.00 13.12 84 LEU X CA 1
ATOM 688 C C . LEU A 1 84 ? -17.005 -6.457 -32.304 1.00 14.27 84 LEU X C 1
ATOM 689 O O . LEU A 1 84 ? -16.888 -5.229 -32.168 1.00 14.25 84 LEU X O 1
ATOM 694 N N . ASN A 1 85 ? -17.624 -7.259 -31.409 1.00 12.20 85 ASN X N 1
ATOM 695 C CA . ASN A 1 85 ? -18.183 -6.736 -30.170 1.00 12.36 85 ASN X CA 1
ATOM 696 C C . ASN A 1 85 ? -17.302 -6.941 -28.979 1.00 12.25 85 ASN X C 1
ATOM 697 O O . ASN A 1 85 ? -17.761 -7.032 -27.831 1.00 12.20 85 ASN X O 1
ATOM 702 N N . ARG A 1 86 ? -15.980 -6.954 -29.189 1.00 11.58 86 ARG X N 1
ATOM 703 C CA . ARG A 1 86 ? -15.114 -7.232 -28.076 1.00 11.35 86 ARG X CA 1
ATOM 704 C C . ARG A 1 86 ? -15.227 -6.261 -26.895 1.00 11.06 86 ARG X C 1
ATOM 705 O O . ARG A 1 86 ? -15.199 -6.717 -25.742 1.00 11.36 86 ARG X O 1
ATOM 713 N N . ASN A 1 87 ? -15.384 -4.950 -27.143 1.00 11.62 87 ASN X N 1
ATOM 714 C CA . ASN A 1 87 ? -15.426 -4.002 -26.005 1.00 11.98 87 ASN X CA 1
ATOM 715 C C . ASN A 1 87 ? -16.720 -4.182 -25.216 1.00 11.86 87 ASN X C 1
ATOM 716 O O . ASN A 1 87 ? -16.669 -4.175 -24.008 1.00 12.56 87 ASN X O 1
ATOM 721 N N . TYR A 1 88 ? -17.810 -4.411 -25.904 1.00 10.95 88 TYR X N 1
ATOM 722 C CA . TYR A 1 88 ? -19.090 -4.668 -25.222 1.00 11.17 88 TYR X CA 1
ATOM 723 C C . TYR A 1 88 ? -19.000 -5.932 -24.402 1.00 12.20 88 TYR X C 1
ATOM 724 O O . TYR A 1 88 ? -19.400 -5.958 -23.226 1.00 12.61 88 TYR X O 1
ATOM 733 N N . CYS A 1 89 ? -18.442 -6.991 -24.987 1.00 12.10 89 CYS X N 1
ATOM 734 C CA . CYS A 1 89 ? -18.246 -8.245 -24.233 1.00 10.91 89 CYS X CA 1
ATOM 735 C C . CYS A 1 89 ? -17.343 -8.059 -23.035 1.00 12.40 89 CYS X C 1
ATOM 736 O O . CYS A 1 89 ? -17.615 -8.605 -21.962 1.00 12.85 89 CYS X O 1
ATOM 739 N N A ARG A 1 90 ? -16.219 -7.334 -23.192 0.50 11.73 90 ARG X N 1
ATOM 740 N N B ARG A 1 90 ? -16.242 -7.314 -23.212 0.50 12.62 90 ARG X N 1
ATOM 741 C CA A ARG A 1 90 ? -15.357 -7.081 -22.030 0.50 12.14 90 ARG X CA 1
ATOM 742 C CA B ARG A 1 90 ? -15.354 -7.063 -22.090 0.50 13.68 90 ARG X CA 1
ATOM 743 C C A ARG A 1 90 ? -16.115 -6.333 -20.951 0.50 11.67 90 ARG X C 1
ATOM 744 C C B ARG A 1 90 ? -16.082 -6.314 -20.990 0.50 12.49 90 ARG X C 1
ATOM 745 O O A ARG A 1 90 ? -15.969 -6.611 -19.734 0.50 12.39 90 ARG X O 1
ATOM 746 O O B ARG A 1 90 ? -15.881 -6.585 -19.806 0.50 13.48 90 ARG X O 1
ATOM 761 N N . TYR A 1 91 ? -16.911 -5.343 -21.359 1.00 11.73 91 TYR X N 1
ATOM 762 C CA . TYR A 1 91 ? -17.692 -4.612 -20.357 1.00 12.79 91 TYR X CA 1
ATOM 763 C C . TYR A 1 91 ? -18.578 -5.571 -19.542 1.00 12.21 91 TYR X C 1
ATOM 764 O O . TYR A 1 91 ? -18.599 -5.559 -18.301 1.00 12.83 91 TYR X O 1
ATOM 773 N N . LEU A 1 92 ? -19.327 -6.381 -20.237 1.00 10.62 92 LEU X N 1
ATOM 774 C CA . LEU A 1 92 ? -20.209 -7.293 -19.496 1.00 11.53 92 LEU X CA 1
ATOM 775 C C . LEU A 1 92 ? -19.398 -8.194 -18.573 1.00 11.15 92 LEU X C 1
ATOM 776 O O . LEU A 1 92 ? -19.772 -8.403 -17.420 1.00 12.76 92 LEU X O 1
ATOM 781 N N . ALA A 1 93 ? -18.294 -8.758 -19.058 1.00 11.65 93 ALA X N 1
ATOM 782 C CA . ALA A 1 93 ? -17.432 -9.621 -18.229 1.00 11.70 93 ALA X CA 1
ATOM 783 C C . ALA A 1 93 ? -16.896 -8.891 -16.993 1.00 13.84 93 ALA X C 1
ATOM 784 O O . ALA A 1 93 ? -16.842 -9.482 -15.904 1.00 13.27 93 ALA X O 1
ATOM 786 N N . SER A 1 94 ? -16.589 -7.623 -17.153 1.00 13.11 94 SER X N 1
ATOM 787 C CA . SER A 1 94 ? -16.028 -6.838 -16.058 1.00 14.49 94 SER X CA 1
ATOM 788 C C . SER A 1 94 ? -17.018 -6.696 -14.883 1.00 14.48 94 SER X C 1
ATOM 789 O O . SER A 1 94 ? -16.575 -6.399 -13.754 1.00 16.79 94 SER X O 1
ATOM 792 N N . GLN A 1 95 ? -18.279 -6.885 -15.144 1.00 13.97 95 GLN X N 1
ATOM 793 C CA . GLN A 1 95 ? -19.368 -6.846 -14.157 1.00 12.96 95 GLN X CA 1
ATOM 794 C C . GLN A 1 95 ? -19.535 -8.157 -13.409 1.00 14.16 95 GLN X C 1
ATOM 795 O O . GLN A 1 95 ? -20.426 -8.201 -12.508 1.00 15.24 95 GLN X O 1
ATOM 801 N N . GLY A 1 96 ? -18.721 -9.162 -13.658 1.00 12.54 96 GLY X N 1
ATOM 802 C CA . GLY A 1 96 ? -18.746 -10.408 -12.965 1.00 15.39 96 GLY X CA 1
ATOM 803 C C . GLY A 1 96 ? -19.403 -11.583 -13.685 1.00 15.47 96 GLY X C 1
ATOM 804 O O . GLY A 1 96 ? -20.077 -12.454 -13.068 1.00 15.36 96 GLY X O 1
ATOM 805 N N . TYR A 1 97 ? -19.322 -11.565 -15.017 1.00 12.30 97 TYR X N 1
ATOM 806 C CA . TYR A 1 97 ? -19.992 -12.537 -15.861 1.00 12.56 97 TYR X CA 1
ATOM 807 C C . TYR A 1 97 ? -18.946 -13.244 -16.746 1.00 13.70 97 TYR X C 1
ATOM 808 O O . TYR A 1 97 ? -17.948 -12.653 -17.116 1.00 13.40 97 TYR X O 1
ATOM 817 N N . ALA A 1 98 ? -19.201 -14.505 -17.043 1.00 12.44 98 ALA X N 1
ATOM 818 C CA . ALA A 1 98 ? -18.429 -15.298 -17.983 1.00 11.00 98 ALA X CA 1
ATOM 819 C C . ALA A 1 98 ? -19.141 -15.113 -19.324 1.00 11.70 98 ALA X C 1
ATOM 820 O O . ALA A 1 98 ? -20.324 -15.375 -19.493 1.00 10.52 98 ALA X O 1
ATOM 822 N N . VAL A 1 99 ? -18.414 -14.611 -20.314 1.00 10.93 99 VAL X N 1
ATOM 823 C CA . VAL A 1 99 ? -19.034 -14.224 -21.588 1.00 12.01 99 VAL X CA 1
ATOM 824 C C . VAL A 1 99 ? -18.397 -14.989 -22.739 1.00 12.13 99 VAL X C 1
ATOM 825 O O . VAL A 1 99 ? -17.149 -15.109 -22.886 1.00 11.69 99 VAL X O 1
ATOM 829 N N . MET A 1 100 ? -19.242 -15.458 -23.633 1.00 11.41 100 MET X N 1
ATOM 830 C CA . MET A 1 100 ? -18.799 -16.093 -24.848 1.00 11.28 100 MET X CA 1
ATOM 831 C C . MET A 1 100 ? -19.366 -15.325 -26.015 1.00 10.07 100 MET X C 1
ATOM 832 O O . MET A 1 100 ? -20.554 -14.943 -26.035 1.00 11.18 100 MET X O 1
ATOM 837 N N . GLY A 1 101 ? -18.526 -15.081 -27.007 1.00 11.52 101 GLY X N 1
ATOM 838 C CA . GLY A 1 101 ? -18.989 -14.519 -28.284 1.00 11.23 101 GLY X CA 1
ATOM 839 C C . GLY A 1 101 ? -18.393 -15.290 -29.456 1.00 11.78 101 GLY X C 1
ATOM 840 O O . GLY A 1 101 ? -17.215 -15.529 -29.478 1.00 12.83 101 GLY X O 1
ATOM 841 N N . MET A 1 102 ? -19.235 -15.658 -30.429 1.00 11.38 102 MET X N 1
ATOM 842 C CA . MET A 1 102 ? -18.839 -16.522 -31.509 1.00 10.89 102 MET X CA 1
ATOM 843 C C . MET A 1 102 ? -18.800 -15.797 -32.834 1.00 11.52 102 MET X C 1
ATOM 844 O O . MET A 1 102 ? -19.523 -14.850 -33.052 1.00 12.74 102 MET X O 1
ATOM 849 N N . GLY A 1 103 ? -17.939 -16.308 -33.704 1.00 11.15 103 GLY X N 1
ATOM 850 C CA . GLY A 1 103 ? -18.059 -16.095 -35.137 1.00 11.79 103 GLY X CA 1
ATOM 851 C C . GLY A 1 103 ? -19.069 -17.031 -35.735 1.00 11.55 103 GLY X C 1
ATOM 852 O O . GLY A 1 103 ? -19.409 -18.036 -35.140 1.00 12.31 103 GLY X O 1
ATOM 853 N N . TYR A 1 104 ? -19.575 -16.653 -36.903 1.00 11.99 104 TYR X N 1
ATOM 854 C CA . TYR A 1 104 ? -20.419 -17.522 -37.716 1.00 12.28 104 TYR X CA 1
ATOM 855 C C . TYR A 1 104 ? -20.132 -17.148 -39.153 1.00 13.40 104 TYR X C 1
ATOM 856 O O . TYR A 1 104 ? -19.763 -15.989 -39.479 1.00 12.94 104 TYR X O 1
ATOM 865 N N . ARG A 1 105 ? -20.243 -18.156 -40.011 1.00 14.16 105 ARG X N 1
ATOM 866 C CA . ARG A 1 105 ? -20.011 -17.892 -41.444 1.00 13.69 105 ARG X CA 1
ATOM 867 C C . ARG A 1 105 ? -20.989 -16.832 -41.963 1.00 12.86 105 ARG X C 1
ATOM 868 O O . ARG A 1 105 ? -22.120 -16.738 -41.515 1.00 13.62 105 ARG X O 1
ATOM 876 N N . LEU A 1 106 ? -20.558 -16.111 -43.020 1.00 14.54 106 LEU X N 1
ATOM 877 C CA . LEU A 1 106 ? -21.273 -14.957 -43.467 1.00 14.36 106 LEU X CA 1
ATOM 878 C C . LEU A 1 106 ? -21.974 -15.249 -44.840 1.00 15.66 106 LEU X C 1
ATOM 879 O O . LEU A 1 106 ? -21.440 -16.002 -45.638 1.00 15.70 106 LEU X O 1
ATOM 884 N N . LEU A 1 107 ? -23.074 -14.577 -45.061 1.00 14.72 107 LEU X N 1
ATOM 885 C CA . LEU A 1 107 ? -23.678 -14.582 -46.436 1.00 16.31 107 LEU X CA 1
ATOM 886 C C . LEU A 1 107 ? -22.624 -13.914 -47.291 1.00 18.83 107 LEU X C 1
ATOM 887 O O . LEU A 1 107 ? -21.910 -13.016 -46.871 1.00 18.25 107 LEU X O 1
ATOM 892 N N . PRO A 1 108 ? -22.518 -14.316 -48.559 1.00 18.05 108 PRO X N 1
ATOM 893 C CA . PRO A 1 108 ? -23.388 -15.241 -49.282 1.00 18.46 108 PRO X CA 1
ATOM 894 C C . PRO A 1 108 ? -22.762 -16.651 -49.331 1.00 21.34 108 PRO X C 1
ATOM 895 O O . PRO A 1 108 ? -23.314 -17.550 -49.959 1.00 22.82 108 PRO X O 1
ATOM 899 N N . ASP A 1 109 ? -21.692 -16.910 -48.594 1.00 20.69 109 ASP X N 1
ATOM 900 C CA . ASP A 1 109 ? -21.069 -18.231 -48.568 1.00 22.91 109 ASP X CA 1
ATOM 901 C C . ASP A 1 109 ? -21.871 -19.327 -47.874 1.00 20.79 109 ASP X C 1
ATOM 902 O O . ASP A 1 109 ? -21.717 -20.522 -48.189 1.00 22.98 109 ASP X O 1
ATOM 907 N N . VAL A 1 110 ? -22.673 -18.942 -46.918 1.00 16.71 110 VAL X N 1
ATOM 908 C CA . VAL A 1 110 ? -23.703 -19.797 -46.361 1.00 16.59 110 VAL X CA 1
ATOM 909 C C . VAL A 1 110 ? -25.053 -19.051 -46.487 1.00 15.50 110 VAL X C 1
ATOM 910 O O . VAL A 1 110 ? -25.138 -17.883 -46.941 1.00 16.78 110 VAL X O 1
ATOM 914 N N . ASP A 1 111 ? -26.103 -19.738 -46.075 1.00 16.33 111 ASP X N 1
ATOM 915 C CA . ASP A 1 111 ? -27.395 -19.142 -45.899 1.00 14.26 111 ASP X CA 1
ATOM 916 C C . ASP A 1 111 ? -27.754 -19.160 -44.403 1.00 14.90 111 ASP X C 1
ATOM 917 O O . ASP A 1 111 ? -26.861 -19.424 -43.570 1.00 14.57 111 ASP X O 1
ATOM 922 N N . LEU A 1 112 ? -28.989 -18.790 -44.098 1.00 14.71 112 LEU X N 1
ATOM 923 C CA . LEU A 1 112 ? -29.400 -18.661 -42.681 1.00 14.95 112 LEU X CA 1
ATOM 924 C C . LEU A 1 112 ? -29.199 -19.950 -41.944 1.00 14.81 112 LEU X C 1
ATOM 925 O O . LEU A 1 112 ? -28.803 -19.970 -40.813 1.00 15.88 112 LEU X O 1
ATOM 930 N N . ARG A 1 113 ? -29.482 -21.103 -42.577 1.00 14.34 113 ARG X N 1
ATOM 931 C CA . ARG A 1 113 ? -29.290 -22.371 -41.888 1.00 15.45 113 ARG X CA 1
ATOM 932 C C . ARG A 1 113 ? -27.858 -22.578 -41.436 1.00 14.03 113 ARG X C 1
ATOM 933 O O . ARG A 1 113 ? -27.614 -23.075 -40.311 1.00 15.72 113 ARG X O 1
ATOM 941 N N . GLY A 1 114 ? -26.879 -22.257 -42.303 1.00 13.81 114 GLY X N 1
ATOM 942 C CA . GLY A 1 114 ? -25.423 -22.426 -41.975 1.00 12.41 114 GLY X CA 1
ATOM 943 C C . GLY A 1 114 ? -25.128 -21.513 -40.756 1.00 14.63 114 GLY X C 1
ATOM 944 O O . GLY A 1 114 ? -24.403 -21.964 -39.863 1.00 13.30 114 GLY X O 1
ATOM 945 N N . GLN A 1 115 ? -25.686 -20.337 -40.727 1.00 13.20 115 GLN X N 1
ATOM 946 C CA . GLN A 1 115 ? -25.453 -19.362 -39.591 1.00 13.74 115 GLN X CA 1
ATOM 947 C C . GLN A 1 115 ? -25.997 -19.913 -38.286 1.00 13.28 115 GLN X C 1
ATOM 948 O O . GLN A 1 115 ? -25.325 -19.902 -37.235 1.00 12.67 115 GLN X O 1
ATOM 954 N N . ILE A 1 116 ? -27.216 -20.436 -38.333 1.00 13.67 116 ILE X N 1
ATOM 955 C CA . ILE A 1 116 ? -27.847 -21.050 -37.179 1.00 13.58 116 ILE X CA 1
ATOM 956 C C . ILE A 1 116 ? -27.118 -22.285 -36.708 1.00 12.84 116 ILE X C 1
ATOM 957 O O . ILE A 1 116 ? -26.877 -22.459 -35.516 1.00 13.08 116 ILE X O 1
ATOM 962 N N . GLN A 1 117 ? -26.620 -23.081 -37.645 1.00 12.39 117 GLN X N 1
ATOM 963 C CA . GLN A 1 117 ? -25.841 -24.279 -37.289 1.00 13.61 117 GLN X CA 1
ATOM 964 C C . GLN A 1 117 ? -24.537 -23.883 -36.601 1.00 12.36 117 GLN X C 1
ATOM 965 O O . GLN A 1 117 ? -24.158 -24.512 -35.590 1.00 12.97 117 GLN X O 1
ATOM 971 N N . ASP A 1 118 ? -23.893 -22.835 -37.128 1.00 12.86 118 ASP X N 1
ATOM 972 C CA . ASP A 1 118 ? -22.645 -22.345 -36.478 1.00 12.25 118 ASP X CA 1
ATOM 973 C C . ASP A 1 118 ? -22.913 -21.883 -35.069 1.00 12.72 118 ASP X C 1
ATOM 974 O O . ASP A 1 118 ? -22.210 -22.252 -34.119 1.00 12.74 118 ASP X O 1
ATOM 979 N N . ILE A 1 119 ? -23.973 -21.108 -34.906 1.00 11.73 119 ILE X N 1
ATOM 980 C CA . ILE A 1 119 ? -24.318 -20.652 -33.515 1.00 11.26 119 ILE X CA 1
ATOM 981 C C . ILE A 1 119 ? -24.615 -21.790 -32.576 1.00 12.64 119 ILE X C 1
ATOM 982 O O . ILE A 1 119 ? -24.075 -21.849 -31.458 1.00 12.32 119 ILE X O 1
ATOM 987 N N . PHE A 1 120 ? -25.426 -22.779 -33.018 1.00 12.19 120 PHE X N 1
ATOM 988 C CA . PHE A 1 120 ? -25.709 -23.919 -32.156 1.00 11.53 120 PHE X CA 1
ATOM 989 C C . PHE A 1 120 ? -24.442 -24.744 -31.862 1.00 12.33 120 PHE X C 1
ATOM 990 O O . PHE A 1 120 ? -24.282 -25.261 -30.765 1.00 13.27 120 PHE X O 1
ATOM 998 N N . ALA A 1 121 ? -23.502 -24.811 -32.814 1.00 11.94 121 ALA X N 1
ATOM 999 C CA . ALA A 1 121 ? -22.248 -25.507 -32.525 1.00 11.34 121 ALA X CA 1
ATOM 1000 C C . ALA A 1 121 ? -21.401 -24.818 -31.472 1.00 11.34 121 ALA X C 1
ATOM 1001 O O . ALA A 1 121 ? -20.814 -25.483 -30.585 1.00 12.30 121 ALA X O 1
ATOM 1003 N N . SER A 1 122 ? -21.414 -23.461 -31.478 1.00 11.96 122 SER X N 1
ATOM 1004 C CA . SER A 1 122 ? -20.727 -22.700 -30.413 1.00 11.98 122 SER X CA 1
ATOM 1005 C C . SER A 1 122 ? -21.415 -22.912 -29.089 1.00 10.64 122 SER X C 1
ATOM 1006 O O . SER A 1 122 ? -20.731 -23.066 -28.062 1.00 11.84 122 SER X O 1
ATOM 1009 N N . LEU A 1 123 ? -22.736 -23.024 -29.069 1.00 12.31 123 LEU X N 1
ATOM 1010 C CA . LEU A 1 123 ? -23.449 -23.278 -27.781 1.00 12.27 123 LEU X CA 1
ATOM 1011 C C . LEU A 1 123 ? -23.132 -24.694 -27.279 1.00 11.46 123 LEU X C 1
ATOM 1012 O O . LEU A 1 123 ? -22.908 -24.912 -26.113 1.00 11.98 123 LEU X O 1
ATOM 1017 N N . ARG A 1 124 ? -23.152 -25.692 -28.188 1.00 11.97 124 ARG X N 1
ATOM 1018 C CA . ARG A 1 124 ? -22.790 -27.030 -27.864 1.00 12.99 124 ARG X CA 1
ATOM 1019 C C . ARG A 1 124 ? -21.369 -27.141 -27.335 1.00 13.35 124 ARG X C 1
ATOM 1020 O O . ARG A 1 124 ? -21.126 -27.799 -26.345 1.00 14.30 124 ARG X O 1
ATOM 1028 N N . TRP A 1 125 ? -20.411 -26.483 -27.986 1.00 11.86 125 TRP X N 1
ATOM 1029 C CA . TRP A 1 125 ? -19.075 -26.400 -27.459 1.00 11.89 125 TRP X CA 1
ATOM 1030 C C . TRP A 1 125 ? -19.069 -25.886 -26.029 1.00 13.30 125 TRP X C 1
ATOM 1031 O O . TRP A 1 125 ? -18.445 -26.461 -25.128 1.00 13.03 125 TRP X O 1
ATOM 1042 N N . LEU A 1 126 ? -19.768 -24.793 -25.809 1.00 11.49 126 LEU X N 1
ATOM 1043 C CA . LEU A 1 126 ? -19.785 -24.217 -24.457 1.00 10.80 126 LEU X CA 1
ATOM 1044 C C . LEU A 1 126 ? -20.423 -25.199 -23.447 1.00 12.03 126 LEU X C 1
ATOM 1045 O O . LEU A 1 126 ? -20.009 -25.253 -22.268 1.00 12.35 126 LEU X O 1
ATOM 1050 N N . SER A 1 127 ? -21.438 -25.935 -23.869 1.00 12.59 127 SER X N 1
ATOM 1051 C CA . SER A 1 127 ? -22.044 -26.893 -22.942 1.00 13.35 127 SER X CA 1
ATOM 1052 C C . SER A 1 127 ? -21.050 -27.969 -22.546 1.00 14.06 127 SER X C 1
ATOM 1053 O O . SER A 1 127 ? -21.140 -28.472 -21.462 1.00 14.88 127 SER X O 1
ATOM 1056 N N . HIS A 1 128 ? -20.085 -28.336 -23.389 1.00 13.24 128 HIS X N 1
ATOM 1057 C CA . HIS A 1 128 ? -19.074 -29.349 -23.104 1.00 13.53 128 HIS X CA 1
ATOM 1058 C C . HIS A 1 128 ? -17.899 -28.772 -22.278 1.00 14.03 128 HIS X C 1
ATOM 1059 O O . HIS A 1 128 ? -17.363 -29.456 -21.381 1.00 14.01 128 HIS X O 1
ATOM 1066 N N . PHE A 1 129 ? -17.445 -27.562 -22.623 1.00 13.68 129 PHE X N 1
ATOM 1067 C CA . PHE A 1 129 ? -16.189 -27.019 -22.146 1.00 12.81 129 PHE X CA 1
ATOM 1068 C C . PHE A 1 129 ? -16.293 -25.821 -21.239 1.00 13.58 129 PHE X C 1
ATOM 1069 O O . PHE A 1 129 ? -15.324 -25.390 -20.607 1.00 14.05 129 PHE X O 1
ATOM 1077 N N . GLY A 1 130 ? -17.464 -25.153 -21.183 1.00 12.69 130 GLY X N 1
ATOM 1078 C CA . GLY A 1 130 ? -17.618 -23.942 -20.448 1.00 12.57 130 GLY X CA 1
ATOM 1079 C C . GLY A 1 130 ? -17.500 -24.135 -18.947 1.00 11.74 130 GLY X C 1
ATOM 1080 O O . GLY A 1 130 ? -16.720 -23.368 -18.273 1.00 12.09 130 GLY X O 1
ATOM 1081 N N . PRO A 1 131 ? -18.274 -25.061 -18.419 1.00 11.49 131 PRO X N 1
ATOM 1082 C CA . PRO A 1 131 ? -18.211 -25.156 -16.923 1.00 12.61 131 PRO X CA 1
ATOM 1083 C C . PRO A 1 131 ? -16.861 -25.383 -16.316 1.00 14.37 131 PRO X C 1
ATOM 1084 O O . PRO A 1 131 ? -16.566 -24.833 -15.251 1.00 17.09 131 PRO X O 1
ATOM 1088 N N . GLN A 1 132 ? -16.027 -26.176 -16.962 1.00 15.23 132 GLN X N 1
ATOM 1089 C CA . GLN A 1 132 ? -14.678 -26.431 -16.445 1.00 14.78 132 GLN X CA 1
ATOM 1090 C C . GLN A 1 132 ? -13.821 -25.188 -16.370 1.00 17.06 132 GLN X C 1
ATOM 1091 O O . GLN A 1 132 ? -12.818 -25.213 -15.677 1.00 16.24 132 GLN X O 1
ATOM 1097 N N . ARG A 1 133 ? -14.191 -24.112 -17.123 1.00 15.07 133 ARG X N 1
ATOM 1098 C CA . ARG A 1 133 ? -13.398 -22.889 -17.125 1.00 14.77 133 ARG X CA 1
ATOM 1099 C C . ARG A 1 133 ? -14.141 -21.671 -16.638 1.00 15.26 133 ARG X C 1
ATOM 1100 O O . ARG A 1 133 ? -13.702 -20.520 -16.812 1.00 16.64 133 ARG X O 1
ATOM 1108 N N . GLY A 1 134 ? -15.249 -21.872 -15.900 1.00 13.73 134 GLY X N 1
ATOM 1109 C CA . GLY A 1 134 ? -15.921 -20.757 -15.275 1.00 16.36 134 GLY X CA 1
ATOM 1110 C C . GLY A 1 134 ? -17.302 -20.394 -15.635 1.00 14.86 134 GLY X C 1
ATOM 1111 O O . GLY A 1 134 ? -17.900 -19.483 -15.012 1.00 15.61 134 GLY X O 1
ATOM 1112 N N . PHE A 1 135 ? -17.891 -21.092 -16.589 1.00 13.62 135 PHE X N 1
ATOM 1113 C CA . PHE A 1 135 ? -19.236 -20.750 -16.990 1.00 12.26 135 PHE X CA 1
ATOM 1114 C C . PHE A 1 135 ? -20.297 -21.510 -16.173 1.00 13.47 135 PHE X C 1
ATOM 1115 O O . PHE A 1 135 ? -20.350 -22.765 -16.203 1.00 13.95 135 PHE X O 1
ATOM 1123 N N . ASP A 1 136 ? -21.193 -20.719 -15.563 1.00 13.17 136 ASP X N 1
ATOM 1124 C CA . ASP A 1 136 ? -22.381 -21.266 -14.946 1.00 13.26 136 ASP X CA 1
ATOM 1125 C C . ASP A 1 136 ? -23.458 -21.334 -15.945 1.00 13.18 136 ASP X C 1
ATOM 1126 O O . ASP A 1 136 ? -24.005 -20.266 -16.349 1.00 13.84 136 ASP X O 1
ATOM 1131 N N . LEU A 1 137 ? -23.758 -22.516 -16.475 1.00 14.02 137 LEU X N 1
ATOM 1132 C CA . LEU A 1 137 ? -24.766 -22.635 -17.470 1.00 14.22 137 LEU X CA 1
ATOM 1133 C C . LEU A 1 137 ? -26.209 -22.866 -16.951 1.00 14.12 137 LEU X C 1
ATOM 1134 O O . LEU A 1 137 ? -27.108 -23.069 -17.737 1.00 14.29 137 LEU X O 1
ATOM 1139 N N . ASP A 1 138 ? -26.398 -22.738 -15.639 1.00 12.63 138 ASP X N 1
ATOM 1140 C CA . ASP A 1 138 ? -27.760 -22.727 -15.098 1.00 15.20 138 ASP X CA 1
ATOM 1141 C C . ASP A 1 138 ? -28.405 -21.363 -15.230 1.00 14.59 138 ASP X C 1
ATOM 1142 O O . ASP A 1 138 ? -29.641 -21.229 -15.150 1.00 16.04 138 ASP X O 1
ATOM 1147 N N . HIS A 1 139 ? -27.587 -20.335 -15.443 1.00 13.54 139 HIS X N 1
ATOM 1148 C CA . HIS A 1 139 ? -28.045 -18.987 -15.565 1.00 14.02 139 HIS X CA 1
ATOM 1149 C C . HIS A 1 139 ? -27.372 -18.418 -16.794 1.00 13.02 139 HIS X C 1
ATOM 1150 O O . HIS A 1 139 ? -26.190 -18.050 -16.716 1.00 13.84 139 HIS X O 1
ATOM 1157 N N . VAL A 1 140 ? -28.183 -18.257 -17.859 1.00 11.97 140 VAL X N 1
ATOM 1158 C CA . VAL A 1 140 ? -27.654 -17.913 -19.200 1.00 11.97 140 VAL X CA 1
ATOM 1159 C C . VAL A 1 140 ? -28.456 -16.752 -19.757 1.00 11.57 140 VAL X C 1
ATOM 1160 O O . VAL A 1 140 ? -29.663 -16.831 -19.982 1.00 12.82 140 VAL X O 1
ATOM 1164 N N . LEU A 1 141 ? -27.743 -15.681 -20.105 1.00 12.51 141 LEU X N 1
ATOM 1165 C CA . LEU A 1 141 ? -28.305 -14.559 -20.835 1.00 11.60 141 LEU X CA 1
ATOM 1166 C C . LEU A 1 141 ? -27.843 -14.669 -22.325 1.00 12.87 141 LEU X C 1
ATOM 1167 O O . LEU A 1 141 ? -26.630 -14.657 -22.563 1.00 12.00 141 LEU X O 1
ATOM 1172 N N . LEU A 1 142 ? -28.776 -14.799 -23.246 1.00 12.53 142 LEU X N 1
ATOM 1173 C CA . LEU A 1 142 ? -28.508 -14.800 -24.678 1.00 12.43 142 LEU X CA 1
ATOM 1174 C C . LEU A 1 142 ? -28.793 -13.406 -25.198 1.00 13.68 142 LEU X C 1
ATOM 1175 O O . LEU A 1 142 ? -29.922 -12.879 -24.942 1.00 14.20 142 LEU X O 1
ATOM 1180 N N . THR A 1 143 ? -27.832 -12.770 -25.890 1.00 13.92 143 THR X N 1
ATOM 1181 C CA . THR A 1 143 ? -28.039 -11.428 -26.409 1.00 12.48 143 THR X CA 1
ATOM 1182 C C . THR A 1 143 ? -27.492 -11.314 -27.783 1.00 13.27 143 THR X C 1
ATOM 1183 O O . THR A 1 143 ? -26.584 -12.056 -28.116 1.00 11.79 143 THR X O 1
ATOM 1187 N N . GLY A 1 144 ? -28.146 -10.500 -28.573 1.00 12.28 144 GLY X N 1
ATOM 1188 C CA . GLY A 1 144 ? -27.711 -10.166 -29.907 1.00 13.19 144 GLY X CA 1
ATOM 1189 C C . GLY A 1 144 ? -28.112 -8.786 -30.312 1.00 13.22 144 GLY X C 1
ATOM 1190 O O . GLY A 1 144 ? -29.194 -8.297 -29.928 1.00 12.46 144 GLY X O 1
ATOM 1191 N N . ASP A 1 145 ? -27.282 -8.201 -31.190 1.00 12.25 145 ASP X N 1
ATOM 1192 C CA . ASP A 1 145 ? -27.580 -6.841 -31.696 1.00 13.81 145 ASP X CA 1
ATOM 1193 C C . ASP A 1 145 ? -27.832 -6.841 -33.192 1.00 15.59 145 ASP X C 1
ATOM 1194 O O . ASP A 1 145 ? -27.081 -7.489 -33.948 1.00 16.25 145 ASP X O 1
ATOM 1199 N N . SER A 1 146 ? -28.905 -6.134 -33.585 1.00 15.25 146 SER X N 1
ATOM 1200 C CA . SER A 1 146 ? -29.304 -5.977 -35.022 1.00 18.52 146 SER X CA 1
ATOM 1201 C C . SER A 1 146 ? -29.605 -7.334 -35.854 1.00 18.59 146 SER X C 1
ATOM 1202 O O . SER A 1 146 ? -30.489 -8.117 -35.468 1.00 18.06 146 SER X O 1
ATOM 1205 N N . ALA A 1 147 ? -28.821 -7.683 -36.903 1.00 16.10 147 ALA X N 1
ATOM 1206 C CA . ALA A 1 147 ? -28.875 -9.053 -37.397 1.00 14.28 147 ALA X CA 1
ATOM 1207 C C . ALA A 1 147 ? -28.537 -10.120 -36.369 1.00 13.55 147 ALA X C 1
ATOM 1208 O O . ALA A 1 147 ? -29.112 -11.207 -36.322 1.00 14.01 147 ALA X O 1
ATOM 1210 N N . GLY A 1 148 ? -27.690 -9.775 -35.375 1.00 12.78 148 GLY X N 1
ATOM 1211 C CA . GLY A 1 148 ? -27.459 -10.683 -34.302 1.00 12.61 148 GLY X CA 1
ATOM 1212 C C . GLY A 1 148 ? -28.683 -10.839 -33.386 1.00 12.54 148 GLY X C 1
ATOM 1213 O O . GLY A 1 148 ? -28.816 -11.906 -32.733 1.00 14.00 148 GLY X O 1
ATOM 1214 N N . GLY A 1 149 ? -29.508 -9.793 -33.244 1.00 11.44 149 GLY X N 1
ATOM 1215 C CA . GLY A 1 149 ? -30.771 -9.909 -32.538 1.00 13.52 149 GLY X CA 1
ATOM 1216 C C . GLY A 1 149 ? -31.809 -10.783 -33.268 1.00 14.38 149 GLY X C 1
ATOM 1217 O O . GLY A 1 149 ? -32.541 -11.497 -32.658 1.00 14.18 149 GLY X O 1
ATOM 1218 N N . HIS A 1 150 ? -31.824 -10.681 -34.566 1.00 13.26 150 HIS X N 1
ATOM 1219 C CA . HIS A 1 150 ? -32.599 -11.620 -35.398 1.00 12.41 150 HIS X CA 1
ATOM 1220 C C . HIS A 1 150 ? -32.152 -13.016 -35.080 1.00 12.29 150 HIS X C 1
ATOM 1221 O O . HIS A 1 150 ? -32.999 -13.865 -34.756 1.00 14.51 150 HIS X O 1
ATOM 1228 N N . LEU A 1 151 ? -30.861 -13.283 -35.167 1.00 12.05 151 LEU X N 1
ATOM 1229 C CA . LEU A 1 151 ? -30.362 -14.631 -34.995 1.00 11.98 151 LEU X CA 1
ATOM 1230 C C . LEU A 1 151 ? -30.641 -15.118 -33.588 1.00 12.68 151 LEU X C 1
ATOM 1231 O O . LEU A 1 151 ? -31.086 -16.264 -33.389 1.00 13.59 151 LEU X O 1
ATOM 1236 N N . ALA A 1 152 ? -30.432 -14.270 -32.563 1.00 11.89 152 ALA X N 1
ATOM 1237 C CA . ALA A 1 152 ? -30.710 -14.660 -31.209 1.00 12.01 152 ALA X CA 1
ATOM 1238 C C . ALA A 1 152 ? -32.207 -15.005 -31.038 1.00 12.84 152 ALA X C 1
ATOM 1239 O O . ALA A 1 152 ? -32.518 -15.945 -30.253 1.00 13.13 152 ALA X O 1
ATOM 1241 N N . SER A 1 153 ? -33.108 -14.240 -31.661 1.00 13.81 153 SER X N 1
ATOM 1242 C CA . SER A 1 153 ? -34.531 -14.449 -31.493 1.00 13.55 153 SER X CA 1
ATOM 1243 C C . SER A 1 153 ? -34.912 -15.814 -32.087 1.00 16.03 153 SER X C 1
ATOM 1244 O O . SER A 1 153 ? -35.732 -16.527 -31.525 1.00 14.23 153 SER X O 1
ATOM 1247 N N . LEU A 1 154 ? -34.280 -16.136 -33.218 1.00 14.29 154 LEU X N 1
ATOM 1248 C CA . LEU A 1 154 ? -34.510 -17.494 -33.842 1.00 15.08 154 LEU X CA 1
ATOM 1249 C C . LEU A 1 154 ? -33.933 -18.625 -33.045 1.00 15.63 154 LEU X C 1
ATOM 1250 O O . LEU A 1 154 ? -34.601 -19.672 -32.833 1.00 14.31 154 LEU X O 1
ATOM 1255 N N . VAL A 1 155 ? -32.706 -18.489 -32.532 1.00 12.91 155 VAL X N 1
ATOM 1256 C CA . VAL A 1 155 ? -32.064 -19.507 -31.735 1.00 13.83 155 VAL X CA 1
ATOM 1257 C C . VAL A 1 155 ? -32.923 -19.816 -30.480 1.00 13.90 155 VAL X C 1
ATOM 1258 O O . VAL A 1 155 ? -33.150 -20.940 -30.136 1.00 13.74 155 VAL X O 1
ATOM 1262 N N . ALA A 1 156 ? -33.495 -18.761 -29.855 1.00 14.95 156 ALA X N 1
ATOM 1263 C CA . ALA A 1 156 ? -34.341 -18.921 -28.659 1.00 14.97 156 ALA X CA 1
ATOM 1264 C C . ALA A 1 156 ? -35.568 -19.811 -28.976 1.00 16.41 156 ALA X C 1
ATOM 1265 O O . ALA A 1 156 ? -35.891 -20.670 -28.160 1.00 17.26 156 ALA X O 1
ATOM 1267 N N . CYS A 1 157 ? -36.135 -19.655 -30.135 1.00 16.51 157 CYS X N 1
ATOM 1268 C CA . CYS A 1 157 ? -37.288 -20.477 -30.532 1.00 15.34 157 CYS X CA 1
ATOM 1269 C C . CYS A 1 157 ? -36.890 -21.885 -30.920 1.00 14.86 157 CYS X C 1
ATOM 1270 O O . CYS A 1 157 ? -37.524 -22.889 -30.514 1.00 1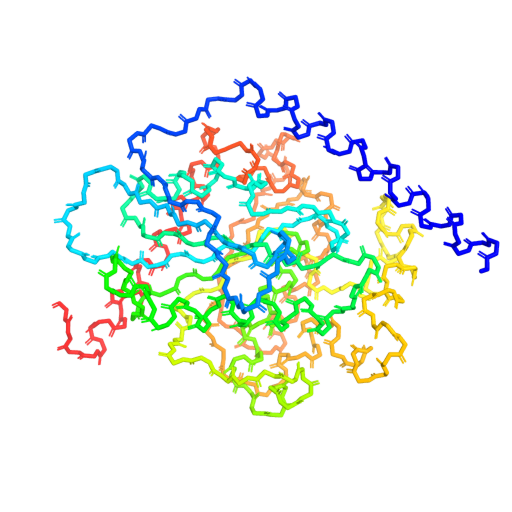5.95 157 CYS X O 1
ATOM 1273 N N . ILE A 1 158 ? -35.818 -21.973 -31.692 1.00 12.39 158 ILE X N 1
ATOM 1274 C CA . ILE A 1 158 ? -35.330 -23.285 -32.160 1.00 13.90 158 ILE X CA 1
ATOM 1275 C C . ILE A 1 158 ? -34.966 -24.158 -30.998 1.00 14.63 158 ILE X C 1
ATOM 1276 O O . ILE A 1 158 ? -35.267 -25.356 -30.992 1.00 15.16 158 ILE X O 1
ATOM 1281 N N . GLN A 1 159 ? -34.335 -23.626 -29.972 1.00 13.93 159 GLN X N 1
ATOM 1282 C CA . GLN A 1 159 ? -33.967 -24.396 -28.832 1.00 13.82 159 GLN X CA 1
ATOM 1283 C C . GLN A 1 159 ? -35.182 -25.040 -28.130 1.00 16.09 159 GLN X C 1
ATOM 1284 O O . GLN A 1 159 ? -34.993 -26.030 -27.431 1.00 16.56 159 GLN X O 1
ATOM 1290 N N . GLN A 1 160 ? -36.389 -24.467 -28.281 1.00 16.49 160 GLN X N 1
ATOM 1291 C CA . GLN A 1 160 ? -37.537 -24.994 -27.596 1.00 17.89 160 GLN X CA 1
ATOM 1292 C C . GLN A 1 160 ? -38.337 -25.991 -28.463 1.00 21.83 160 GLN X C 1
ATOM 1293 O O . GLN A 1 160 ? -39.322 -26.550 -28.000 1.00 24.13 160 GLN X O 1
ATOM 1299 N N . SER A 1 161 ? -38.005 -26.144 -29.735 1.00 16.98 161 SER X N 1
ATOM 1300 C CA . SER A 1 161 ? -38.899 -26.797 -30.696 1.00 17.33 161 SER X CA 1
ATOM 1301 C C . SER A 1 161 ? -38.207 -27.921 -31.464 1.00 17.32 161 SER X C 1
ATOM 1302 O O . SER A 1 161 ? -37.297 -27.709 -32.286 1.00 17.52 161 SER X O 1
ATOM 1305 N N . ALA A 1 162 ? -38.663 -29.165 -31.252 1.00 19.75 162 ALA X N 1
ATOM 1306 C CA . ALA A 1 162 ? -38.109 -30.303 -31.999 1.00 20.71 162 ALA X CA 1
ATOM 1307 C C . ALA A 1 162 ? -38.290 -30.140 -33.527 1.00 16.49 162 ALA X C 1
ATOM 1308 O O . ALA A 1 162 ? -37.366 -30.435 -34.318 1.00 18.47 162 ALA X O 1
ATOM 1310 N N . GLU A 1 163 ? -39.428 -29.618 -33.940 1.00 18.94 163 GLU X N 1
ATOM 1311 C CA . GLU A 1 163 ? -39.693 -29.437 -35.337 1.00 20.94 163 GLU X CA 1
ATOM 1312 C C . GLU A 1 163 ? -38.692 -28.421 -35.967 1.00 20.29 163 GLU X C 1
ATOM 1313 O O . GLU A 1 163 ? -38.238 -28.573 -37.107 1.00 17.53 163 GLU X O 1
ATOM 1316 N N . LEU A 1 164 ? -38.468 -27.301 -35.271 1.00 19.36 164 LEU X N 1
ATOM 1317 C CA . LEU A 1 164 ? -37.499 -26.303 -35.834 1.00 16.54 164 LEU X CA 1
ATOM 1318 C C . LEU A 1 164 ? -36.092 -26.808 -35.769 1.00 16.90 164 LEU X C 1
ATOM 1319 O O . LEU A 1 164 ? -35.312 -26.543 -36.619 1.00 17.35 164 LEU X O 1
ATOM 1324 N N . GLN A 1 165 ? -35.758 -27.523 -34.744 1.00 17.06 165 GLN X N 1
ATOM 1325 C CA . GLN A 1 165 ? -34.450 -28.209 -34.703 1.00 17.23 165 GLN X CA 1
ATOM 1326 C C . GLN A 1 165 ? -34.271 -29.095 -35.940 1.00 19.94 165 GLN X C 1
ATOM 1327 O O . GLN A 1 165 ? -33.200 -29.121 -36.530 1.00 18.07 165 GLN X O 1
ATOM 1333 N N . GLU A 1 166 ? -35.295 -29.858 -36.295 1.00 18.70 166 GLU X N 1
ATOM 1334 C CA . GLU A 1 166 ? -35.152 -30.723 -37.496 1.00 20.30 166 GLU X CA 1
ATOM 1335 C C . GLU A 1 166 ? -34.994 -29.872 -38.714 1.00 19.92 166 GLU X C 1
ATOM 1336 O O . GLU A 1 166 ? -34.144 -30.175 -39.577 1.00 21.03 166 GLU X O 1
ATOM 1342 N N . LEU A 1 167 ? -35.793 -28.819 -38.854 1.00 18.38 167 LEU X N 1
ATOM 1343 C CA A LEU A 1 167 ? -35.717 -27.999 -40.092 0.50 19.19 167 LEU X CA 1
ATOM 1344 C CA B LEU A 1 167 ? -35.714 -27.998 -40.083 0.50 18.22 167 LEU X CA 1
ATOM 1345 C C . LEU A 1 167 ? -34.348 -27.286 -40.241 1.00 19.85 167 LEU X C 1
ATOM 1346 O O . LEU A 1 167 ? -33.795 -27.206 -41.357 1.00 18.98 167 LEU X O 1
ATOM 1355 N N . PHE A 1 168 ? -33.797 -26.794 -39.128 1.00 17.91 168 PHE X N 1
ATOM 1356 C CA . PHE A 1 168 ? -32.539 -26.136 -39.170 1.00 16.99 168 PHE X CA 1
ATOM 1357 C C . PHE A 1 168 ? -31.343 -27.057 -39.055 1.00 18.24 168 PHE X C 1
ATOM 1358 O O . PHE A 1 168 ? -30.232 -26.564 -39.138 1.00 16.67 168 PHE X O 1
ATOM 1366 N N . GLY A 1 169 ? -31.571 -28.347 -38.863 1.00 18.06 169 GLY X N 1
ATOM 1367 C CA . GLY A 1 169 ? -30.481 -29.326 -38.787 1.00 18.61 169 GLY X CA 1
ATOM 1368 C C . GLY A 1 169 ? -29.606 -29.124 -37.558 1.00 17.93 169 GLY X C 1
ATOM 1369 O O . GLY A 1 169 ? -28.403 -29.343 -37.674 1.00 18.02 169 GLY X O 1
ATOM 1370 N N . VAL A 1 170 ? -30.214 -28.865 -36.403 1.00 15.36 170 VAL X N 1
ATOM 1371 C CA . VAL A 1 170 ? -29.452 -28.710 -35.111 1.00 15.67 170 VAL X CA 1
ATOM 1372 C C . VAL A 1 170 ? -30.102 -29.568 -34.063 1.00 19.33 170 VAL X C 1
ATOM 1373 O O . VAL A 1 170 ? -31.168 -30.024 -34.260 1.00 21.96 170 VAL X O 1
ATOM 1377 N N . SER A 1 171 ? -29.338 -29.897 -33.054 1.00 22.25 171 SER X N 1
ATOM 1378 C CA . SER A 1 171 ? -29.856 -30.547 -31.842 1.00 25.57 171 SER X CA 1
ATOM 1379 C C . SER A 1 171 ? -29.974 -29.517 -30.759 1.00 23.45 171 SER X C 1
ATOM 1380 O O . SER A 1 171 ? -29.207 -28.579 -30.699 1.00 20.25 171 SER X O 1
ATOM 1383 N N . ARG A 1 172 ? -30.888 -29.739 -29.851 1.00 21.83 172 ARG X N 1
ATOM 1384 C CA . ARG A 1 172 ? -30.991 -28.868 -28.673 1.00 22.76 172 ARG X CA 1
ATOM 1385 C C . ARG A 1 172 ? -29.666 -28.959 -27.909 1.00 18.43 172 ARG X C 1
ATOM 1386 O O . ARG A 1 172 ? -28.968 -29.971 -27.914 1.00 18.04 172 ARG X O 1
ATOM 1394 N N . VAL A 1 173 ? -29.366 -27.896 -27.181 1.00 16.74 173 VAL X N 1
ATOM 1395 C CA . VAL A 1 173 ? -28.238 -27.916 -26.282 1.00 15.54 173 VAL X CA 1
ATOM 1396 C C . VAL A 1 173 ? -28.742 -28.163 -24.847 1.00 15.63 173 VAL X C 1
ATOM 1397 O O . VAL A 1 173 ? -29.915 -27.949 -24.534 1.00 16.91 173 VAL X O 1
ATOM 1401 N N . ASN A 1 174 ? -27.844 -28.611 -23.993 1.00 16.90 174 ASN X N 1
ATOM 1402 C CA . ASN A 1 174 ? -28.212 -29.067 -22.639 1.00 17.53 174 ASN X CA 1
ATOM 1403 C C . ASN A 1 174 ? -28.172 -27.913 -21.611 1.00 20.05 174 ASN X C 1
ATOM 1404 O O . ASN A 1 174 ? -27.623 -28.068 -20.473 1.00 25.24 174 ASN X O 1
ATOM 1409 N N . PHE A 1 175 ? -28.670 -26.749 -21.968 1.00 15.59 175 PHE X N 1
ATOM 1410 C CA . PHE A 1 175 ? -28.919 -25.676 -21.035 1.00 15.92 175 PHE X CA 1
ATOM 1411 C C . PHE A 1 175 ? -30.007 -24.847 -21.639 1.00 18.10 175 PHE X C 1
ATOM 1412 O O . PHE A 1 175 ? -30.356 -25.078 -22.774 1.00 18.62 175 PHE X O 1
ATOM 1420 N N . ASN A 1 176 ? -30.584 -23.944 -20.842 1.00 18.47 176 ASN X N 1
ATOM 1421 C CA . ASN A 1 176 ? -31.725 -23.139 -21.298 1.00 19.65 176 ASN X CA 1
ATOM 1422 C C . ASN A 1 176 ? -31.266 -21.680 -21.226 1.00 16.91 176 ASN X C 1
ATOM 1423 O O . ASN A 1 176 ? -30.299 -21.378 -20.536 1.00 17.40 176 ASN X O 1
ATOM 1428 N N . PHE A 1 177 ? -32.026 -20.785 -21.798 1.00 14.32 177 PHE X N 1
ATOM 1429 C CA . PHE A 1 177 ? -31.803 -19.336 -21.697 1.00 14.52 177 PHE X CA 1
ATOM 1430 C C . PHE A 1 177 ? -32.688 -18.749 -20.615 1.00 14.74 177 PHE X C 1
ATOM 1431 O O . PHE A 1 177 ? -33.947 -18.970 -20.631 1.00 15.28 177 PHE X O 1
ATOM 1439 N N . THR A 1 178 ? -32.079 -18.085 -19.653 1.00 14.64 178 THR X N 1
ATOM 1440 C CA . THR A 1 178 ? -32.768 -17.393 -18.591 1.00 15.22 178 THR X CA 1
ATOM 1441 C C . THR A 1 178 ? -33.494 -16.121 -19.082 1.00 15.09 178 THR X C 1
ATOM 1442 O O . THR A 1 178 ? -34.618 -15.806 -18.660 1.00 15.45 178 THR X O 1
ATOM 1446 N N . LEU A 1 179 ? -32.867 -15.423 -20.020 1.00 13.60 179 LEU X N 1
ATOM 1447 C CA . LEU A 1 179 ? -33.368 -14.205 -20.572 1.00 12.78 179 LEU X CA 1
ATOM 1448 C C . LEU A 1 179 ? -32.774 -14.093 -21.984 1.00 12.20 179 LEU X C 1
ATOM 1449 O O . LEU A 1 179 ? -31.612 -14.475 -22.157 1.00 12.47 179 LEU X O 1
ATOM 1454 N N . VAL A 1 180 ? -33.517 -13.553 -22.903 1.00 12.24 180 VAL X N 1
ATOM 1455 C CA . VAL A 1 180 ? -33.052 -13.258 -24.238 1.00 11.72 180 VAL X CA 1
ATOM 1456 C C . VAL A 1 180 ? -33.222 -11.754 -24.451 1.00 12.92 180 VAL X C 1
ATOM 1457 O O . VAL A 1 180 ? -34.324 -11.200 -24.518 1.00 13.42 180 VAL X O 1
ATOM 1461 N N . ALA A 1 181 ? -32.068 -11.071 -24.576 1.00 12.65 181 ALA X N 1
ATOM 1462 C CA . ALA A 1 181 ? -32.033 -9.609 -24.723 1.00 12.73 181 ALA X CA 1
ATOM 1463 C C . ALA A 1 181 ? -31.648 -9.213 -26.155 1.00 13.40 181 ALA X C 1
ATOM 1464 O O . ALA A 1 181 ? -30.591 -9.616 -26.656 1.00 13.66 181 ALA X O 1
ATOM 1466 N N . LEU A 1 182 ? -32.551 -8.508 -26.796 1.00 12.28 182 LEU X N 1
ATOM 1467 C CA . LEU A 1 182 ? -32.363 -8.125 -28.208 1.00 12.56 182 LEU X CA 1
ATOM 1468 C C . LEU A 1 182 ? -32.091 -6.653 -28.270 1.00 13.41 182 LEU X C 1
ATOM 1469 O O . LEU A 1 182 ? -32.897 -5.851 -27.799 1.00 14.25 182 LEU X O 1
ATOM 1474 N N . VAL A 1 183 ? -31.005 -6.264 -28.894 1.00 11.95 183 VAL X N 1
ATOM 1475 C CA . VAL A 1 183 ? -30.646 -4.862 -29.001 1.00 13.08 183 VAL X CA 1
ATOM 1476 C C . VAL A 1 183 ? -30.868 -4.424 -30.469 1.00 13.65 183 VAL X C 1
ATOM 1477 O O . VAL A 1 183 ? -30.157 -4.862 -31.344 1.00 13.50 183 VAL X O 1
ATOM 1481 N N . CYS A 1 184 ? -31.812 -3.519 -30.689 1.00 12.90 184 CYS X N 1
ATOM 1482 C CA . CYS A 1 184 ? -32.193 -3.042 -32.005 1.00 12.26 184 CYS X CA 1
ATOM 1483 C C . CYS A 1 184 ? -32.286 -4.185 -33.026 1.00 12.28 184 CYS X C 1
ATOM 1484 O O . CYS A 1 184 ? -31.655 -4.166 -34.067 1.00 13.17 184 CYS X O 1
ATOM 1487 N N . PRO A 1 185 ? -33.092 -5.207 -32.686 1.00 13.19 185 PRO X N 1
ATOM 1488 C CA . PRO A 1 185 ? -33.084 -6.373 -33.555 1.00 14.15 185 PRO X CA 1
ATOM 1489 C C . PRO A 1 185 ? -33.731 -6.080 -34.911 1.00 15.03 185 PRO X C 1
ATOM 1490 O O . PRO A 1 185 ? -34.612 -5.221 -35.009 1.00 16.11 185 PRO X O 1
ATOM 1494 N N . VAL A 1 186 ? -33.306 -6.831 -35.919 1.00 15.61 186 VAL X N 1
ATOM 1495 C CA . VAL A 1 186 ? -33.994 -6.932 -37.215 1.00 17.26 186 VAL X CA 1
ATOM 1496 C C . VAL A 1 186 ? -34.733 -8.263 -37.279 1.00 17.62 186 VAL X C 1
ATOM 1497 O O . VAL A 1 186 ? -34.412 -9.130 -38.044 1.00 18.15 186 VAL X O 1
ATOM 1501 N N . ALA A 1 187 ? -35.663 -8.430 -36.377 1.00 15.35 187 ALA X N 1
ATOM 1502 C CA . ALA A 1 187 ? -36.252 -9.742 -36.199 1.00 16.87 187 ALA X CA 1
ATOM 1503 C C . ALA A 1 187 ? -37.315 -10.111 -37.234 1.00 17.68 187 ALA X C 1
ATOM 1504 O O . ALA A 1 187 ? -37.661 -11.328 -37.341 1.00 17.03 187 ALA X O 1
ATOM 1506 N N . GLU A 1 188 ? -37.798 -9.093 -37.991 1.00 17.73 188 GLU X N 1
ATOM 1507 C CA . GLU A 1 188 ? -38.770 -9.312 -39.065 1.00 18.49 188 GLU X CA 1
ATOM 1508 C C . GLU A 1 188 ? -38.208 -8.860 -40.405 1.00 18.13 188 GLU X C 1
ATOM 1509 O O . GLU A 1 188 ? -38.635 -7.828 -40.959 1.00 21.40 188 GLU X O 1
ATOM 1515 N N . PRO A 1 189 ? -37.199 -9.588 -40.931 1.00 17.46 189 PRO X N 1
ATOM 1516 C CA . PRO A 1 189 ? -36.490 -9.095 -42.111 1.00 18.42 189 PRO X CA 1
ATOM 1517 C C . PRO A 1 189 ? -37.442 -8.936 -43.324 1.00 20.76 189 PRO X C 1
ATOM 1518 O O . PRO A 1 189 ? -37.178 -8.061 -44.197 1.00 19.06 189 PRO X O 1
ATOM 1522 N N . SER A 1 190 ? -38.572 -9.648 -43.315 1.00 20.69 190 SER X N 1
ATOM 1523 C CA . SER A 1 190 ? -39.509 -9.538 -44.511 1.00 20.20 190 SER X CA 1
ATOM 1524 C C . SER A 1 190 ? -40.156 -8.167 -44.576 1.00 24.80 190 SER X C 1
ATOM 1525 O O . SER A 1 190 ? -40.595 -7.758 -45.692 1.00 30.19 190 SER X O 1
ATOM 1528 N N . LYS A 1 191 ? -40.179 -7.443 -43.467 1.00 23.06 191 LYS X N 1
ATOM 1529 C CA . LYS A 1 191 ? -40.651 -6.049 -43.420 1.00 29.36 191 LYS X CA 1
ATOM 1530 C C . LYS A 1 191 ? -39.583 -5.037 -43.749 1.00 30.05 191 LYS X C 1
ATOM 1531 O O . LYS A 1 191 ? -39.828 -3.810 -43.619 1.00 35.33 191 LYS X O 1
ATOM 1537 N N . LEU A 1 192 ? -38.365 -5.468 -44.107 1.00 27.95 192 LEU X N 1
ATOM 1538 C CA . LEU A 1 192 ? -37.294 -4.497 -44.368 1.00 30.83 192 LEU X CA 1
ATOM 1539 C C . LEU A 1 192 ? -37.720 -3.432 -45.444 1.00 41.80 192 LEU X C 1
ATOM 1540 O O . LEU A 1 192 ? -37.338 -2.240 -45.331 1.00 47.74 192 LEU X O 1
ATOM 1545 N N . PRO A 1 193 ? -38.508 -3.852 -46.456 1.00 39.96 193 PRO X N 1
ATOM 1546 C CA . PRO A 1 193 ? -38.914 -2.859 -47.520 1.00 45.38 193 PRO X CA 1
ATOM 1547 C C . PRO A 1 193 ? -39.734 -1.607 -47.123 1.00 49.99 193 PRO X C 1
ATOM 1548 O O . PRO A 1 193 ? -39.781 -0.654 -47.879 1.00 52.21 193 PRO X O 1
ATOM 1552 N N . GLU A 1 194 ? -40.377 -1.611 -45.963 1.00 47.06 194 GLU X N 1
ATOM 1553 C CA . GLU A 1 194 ? -41.240 -0.516 -45.593 1.00 53.88 194 GLU X CA 1
ATOM 1554 C C . GLU A 1 194 ? -40.527 0.575 -44.725 1.00 53.55 194 GLU X C 1
ATOM 1555 O O . GLU A 1 194 ? -41.149 1.526 -44.206 1.00 54.43 194 GLU X O 1
ATOM 1561 N N . ALA A 1 195 ? -39.217 0.450 -44.591 1.00 45.03 195 ALA X N 1
ATOM 1562 C CA . ALA A 1 195 ? -38.398 1.520 -43.964 1.00 44.75 195 ALA X CA 1
ATOM 1563 C C . ALA A 1 195 ? -37.418 2.031 -45.009 1.00 44.05 195 ALA X C 1
ATOM 1564 O O . ALA A 1 195 ? -37.334 1.468 -46.113 1.00 40.38 195 ALA X O 1
ATOM 1566 N N . ALA A 1 196 ? -36.656 3.058 -44.648 1.00 48.25 196 ALA X N 1
ATOM 1567 C CA . ALA A 1 196 ? -35.606 3.601 -45.519 1.00 46.80 196 ALA X CA 1
ATOM 1568 C C . ALA A 1 196 ? -34.259 3.125 -45.007 1.00 46.70 196 ALA X C 1
ATOM 1569 O O . ALA A 1 196 ? -34.181 2.594 -43.882 1.00 46.16 196 ALA X O 1
ATOM 1571 N N . GLY A 1 197 ? -33.224 3.292 -45.839 1.00 44.31 197 GLY X N 1
ATOM 1572 C CA . GLY A 1 197 ? -31.813 2.961 -45.514 1.00 42.27 197 GLY X CA 1
ATOM 1573 C C . GLY A 1 197 ? -31.217 1.977 -46.527 1.00 47.86 197 GLY X C 1
ATOM 1574 O O . GLY A 1 197 ? -31.975 1.381 -47.350 1.00 43.91 197 GLY X O 1
ATOM 1575 N N . ASP A 1 198 ? -29.885 1.780 -46.464 1.00 47.38 198 ASP X N 1
ATOM 1576 C CA . ASP A 1 198 ? -29.193 0.789 -47.318 1.00 49.06 198 ASP X CA 1
ATOM 1577 C C . ASP A 1 198 ? -29.818 -0.646 -47.269 1.00 53.09 198 ASP X C 1
ATOM 1578 O O . ASP A 1 198 ? -30.123 -1.214 -48.338 1.00 44.64 198 ASP X O 1
ATOM 1583 N N . MET A 1 199 ? -30.034 -1.217 -46.073 1.00 43.49 199 MET X N 1
ATOM 1584 C CA . MET A 1 199 ? -30.505 -2.624 -45.986 1.00 47.25 199 MET X CA 1
ATOM 1585 C C . MET A 1 199 ? -31.888 -2.793 -46.562 1.00 45.36 199 MET X C 1
ATOM 1586 O O . MET A 1 199 ? -32.150 -3.769 -47.295 1.00 39.98 199 MET X O 1
ATOM 1591 N N . SER A 1 200 ? -32.772 -1.852 -46.177 1.00 39.23 200 SER X N 1
ATOM 1592 C CA . SER A 1 200 ? -34.165 -1.823 -46.657 1.00 45.48 200 SER X CA 1
ATOM 1593 C C . SER A 1 200 ? -34.231 -1.750 -48.216 1.00 43.76 200 SER X C 1
ATOM 1594 O O . SER A 1 200 ? -34.952 -2.559 -48.846 1.00 48.59 200 SER X O 1
ATOM 1597 N N . ASP A 1 201 ? -33.482 -0.828 -48.818 1.00 42.56 201 ASP X N 1
ATOM 1598 C CA . ASP A 1 201 ? -33.430 -0.710 -50.312 1.00 45.77 201 ASP X CA 1
ATOM 1599 C C . ASP A 1 201 ? -32.983 -2.012 -51.006 1.00 43.10 201 ASP X C 1
ATOM 1600 O O . ASP A 1 201 ? -33.547 -2.371 -52.019 1.00 45.71 201 ASP X O 1
ATOM 1605 N N . MET A 1 202 ? -31.972 -2.683 -50.430 0.50 35.37 202 MET X N 1
ATOM 1606 C CA A MET A 1 202 ? -31.390 -3.921 -50.949 0.50 35.02 202 MET X CA 1
ATOM 1607 C CA B MET A 1 202 ? -31.416 -3.930 -51.020 0.50 35.43 202 MET X CA 1
ATOM 1608 C C . MET A 1 202 ? -32.076 -5.190 -50.405 0.50 28.56 202 MET X C 1
ATOM 1609 O O . MET A 1 202 ? -31.507 -6.280 -50.433 0.50 20.79 202 MET X O 1
ATOM 1618 N N . ALA A 1 203 ? -33.275 -5.015 -49.886 1.00 29.82 203 ALA X N 1
ATOM 1619 C CA . ALA A 1 203 ? -33.929 -5.988 -49.035 1.00 33.00 203 ALA X CA 1
ATOM 1620 C C . ALA A 1 203 ? -34.147 -7.291 -49.752 1.00 34.66 203 ALA X C 1
ATOM 1621 O O . ALA A 1 203 ? -33.990 -8.350 -49.154 1.00 26.94 203 ALA X O 1
ATOM 1623 N N . ALA A 1 204 ? -34.591 -7.253 -50.996 1.00 29.04 204 ALA X N 1
ATOM 1624 C CA . ALA A 1 204 ? -35.002 -8.520 -51.592 1.00 30.39 204 ALA X CA 1
ATOM 1625 C C . ALA A 1 204 ? -33.751 -9.385 -51.759 1.00 28.81 204 ALA X C 1
ATOM 1626 O O . ALA A 1 204 ? -33.801 -10.623 -51.686 1.00 29.51 204 ALA X O 1
ATOM 1628 N N . PHE A 1 205 ? -32.622 -8.747 -52.022 1.00 26.42 205 PHE X N 1
ATOM 1629 C CA . PHE A 1 205 ? -31.350 -9.444 -52.142 1.00 27.23 205 PHE X CA 1
ATOM 1630 C C . PHE A 1 205 ? -30.893 -10.069 -50.788 1.00 25.37 205 PHE X C 1
ATOM 1631 O O . PHE A 1 205 ? -30.401 -11.200 -50.751 1.00 25.06 205 PHE X O 1
ATOM 1639 N N . TYR A 1 206 ? -31.002 -9.307 -49.711 1.00 23.95 206 TYR X N 1
ATOM 1640 C CA . TYR A 1 206 ? -30.752 -9.869 -48.359 1.00 22.52 206 TYR X CA 1
ATOM 1641 C C . TYR A 1 206 ? -31.630 -11.126 -48.050 1.00 21.78 206 TYR X C 1
ATOM 1642 O O . TYR A 1 206 ? -31.169 -12.175 -47.512 1.00 19.10 206 TYR X O 1
ATOM 1651 N N . LEU A 1 207 ? -32.891 -10.992 -48.361 1.00 18.28 207 LEU X N 1
ATOM 1652 C CA . LEU A 1 207 ? -33.850 -12.043 -48.106 1.00 19.64 207 LEU X CA 1
ATOM 1653 C C . LEU A 1 207 ? -33.543 -13.297 -48.930 1.00 21.86 207 LEU X C 1
ATOM 1654 O O . LEU A 1 207 ? -33.638 -14.424 -48.413 1.00 22.23 207 LEU X O 1
ATOM 1659 N N . ASP A 1 208 ? -33.158 -13.101 -50.183 1.00 22.29 208 ASP X N 1
ATOM 1660 C CA . ASP A 1 208 ? -32.729 -14.196 -51.024 1.00 24.05 208 ASP X CA 1
ATOM 1661 C C . ASP A 1 208 ? -31.496 -14.930 -50.546 1.00 21.59 208 ASP X C 1
ATOM 1662 O O . ASP A 1 208 ? -31.408 -16.144 -50.603 1.00 19.19 208 ASP X O 1
ATOM 1667 N N . LYS A 1 209 ? -30.494 -14.190 -50.106 1.00 16.90 209 LYS X N 1
ATOM 1668 C CA . LYS A 1 209 ? -29.286 -14.794 -49.614 1.00 18.77 209 LYS X CA 1
ATOM 1669 C C . LYS A 1 209 ? -29.583 -15.467 -48.245 1.00 15.10 209 LYS X C 1
ATOM 1670 O O . LYS A 1 209 ? -28.916 -16.485 -47.960 1.00 17.27 209 LYS X O 1
ATOM 1676 N N . LEU A 1 210 ? -30.423 -14.888 -47.434 1.00 15.92 210 LEU X N 1
ATOM 1677 C CA . LEU A 1 210 ? -30.773 -15.518 -46.147 1.00 16.72 210 LEU X CA 1
ATOM 1678 C C . LEU A 1 210 ? -31.454 -16.861 -46.413 1.00 17.52 210 LEU X C 1
ATOM 1679 O O . LEU A 1 210 ? -31.136 -17.861 -45.777 1.00 15.65 210 LEU X O 1
ATOM 1684 N N . SER A 1 211 ? -32.398 -16.919 -47.382 1.00 16.91 211 SER X N 1
ATOM 1685 C CA . SER A 1 211 ? -33.117 -18.161 -47.579 1.00 17.21 211 SER X CA 1
ATOM 1686 C C . SER A 1 211 ? -32.353 -19.175 -48.366 1.00 19.84 211 SER X C 1
ATOM 1687 O O . SER A 1 211 ? -32.683 -20.383 -48.319 1.00 19.41 211 SER X O 1
ATOM 1690 N N . GLY A 1 212 ? -31.385 -18.743 -49.194 1.00 19.41 212 GLY X N 1
ATOM 1691 C CA . GLY A 1 212 ? -30.678 -19.612 -50.094 1.00 22.76 212 GLY X CA 1
ATOM 1692 C C . GLY A 1 212 ? -31.568 -20.371 -51.046 1.00 22.30 212 GLY X C 1
ATOM 1693 O O . GLY A 1 212 ? -31.147 -21.392 -51.552 1.00 22.69 212 GLY X O 1
ATOM 1694 N N . GLY A 1 213 ? -32.738 -19.824 -51.345 1.00 22.12 213 GLY X N 1
ATOM 1695 C CA . GLY A 1 213 ? -33.776 -20.462 -52.203 1.00 24.43 213 GLY X CA 1
ATOM 1696 C C . GLY A 1 213 ? -34.581 -21.564 -51.522 1.00 21.60 213 GLY X C 1
ATOM 1697 O O . GLY A 1 213 ? -35.540 -22.162 -52.085 1.00 20.18 213 GLY X O 1
ATOM 1698 N N . ASP A 1 214 ? -34.249 -21.871 -50.273 1.00 17.07 214 ASP X N 1
ATOM 1699 C CA . ASP A 1 214 ? -34.965 -22.935 -49.587 1.00 14.96 214 ASP X CA 1
ATOM 1700 C C . ASP A 1 214 ? -36.255 -22.380 -49.049 1.00 16.51 214 ASP X C 1
ATOM 1701 O O . ASP A 1 214 ? -36.272 -21.522 -48.107 1.00 16.27 214 ASP X O 1
ATOM 1706 N N . GLN A 1 215 ? -37.403 -22.888 -49.515 1.00 16.80 215 GLN X N 1
ATOM 1707 C CA . GLN A 1 215 ? -38.690 -22.405 -49.068 1.00 16.63 215 GLN X CA 1
ATOM 1708 C C . GLN A 1 215 ? -38.980 -22.652 -47.610 1.00 17.96 215 GLN X C 1
ATOM 1709 O O . GLN A 1 215 ? -39.737 -21.884 -47.031 1.00 18.78 215 GLN X O 1
ATOM 1715 N N . ALA A 1 216 ? -38.376 -23.697 -47.006 1.00 15.77 216 ALA X N 1
ATOM 1716 C CA . ALA A 1 216 ? -38.520 -23.873 -45.599 1.00 17.32 216 ALA X CA 1
ATOM 1717 C C . ALA A 1 216 ? -37.841 -22.752 -44.820 1.00 15.69 216 ALA X C 1
ATOM 1718 O O . ALA A 1 216 ? -38.337 -22.432 -43.738 1.00 18.49 216 ALA X O 1
ATOM 1720 N N . LEU A 1 217 ? -36.779 -22.175 -45.333 1.00 15.46 217 LEU X N 1
ATOM 1721 C CA . LEU A 1 217 ? -36.142 -21.022 -44.675 1.00 15.17 217 LEU X CA 1
ATOM 1722 C C . LEU A 1 217 ? -36.995 -19.773 -44.888 1.00 16.61 217 LEU X C 1
ATOM 1723 O O . LEU A 1 217 ? -37.221 -18.964 -44.010 1.00 15.54 217 LEU X O 1
ATOM 1728 N N . VAL A 1 218 ? -37.493 -19.631 -46.125 1.00 15.71 218 VAL X N 1
ATOM 1729 C CA . VAL A 1 218 ? -38.422 -18.495 -46.407 1.00 15.98 218 VAL X CA 1
ATOM 1730 C C . VAL A 1 218 ? -39.548 -18.495 -45.414 1.00 19.29 218 VAL X C 1
ATOM 1731 O O . VAL A 1 218 ? -39.871 -17.380 -44.903 1.00 19.90 218 VAL X O 1
ATOM 1735 N N . ASP A 1 219 ? -40.107 -19.668 -45.066 1.00 17.54 219 ASP X N 1
ATOM 1736 C CA . ASP A 1 219 ? -41.214 -19.798 -44.133 1.00 20.09 219 ASP X CA 1
ATOM 1737 C C . ASP A 1 219 ? -40.855 -19.715 -42.665 1.00 19.00 219 ASP X C 1
ATOM 1738 O O . ASP A 1 219 ? -41.759 -19.737 -41.802 1.00 19.03 219 ASP X O 1
ATOM 1743 N N . HIS A 1 220 ? -39.539 -19.565 -42.385 1.00 18.71 220 HIS X N 1
ATOM 1744 C CA . HIS A 1 220 ? -39.087 -19.469 -40.991 1.00 17.41 220 HIS X CA 1
ATOM 1745 C C . HIS A 1 220 ? -37.924 -18.428 -40.842 1.00 19.29 220 HIS X C 1
ATOM 1746 O O . HIS A 1 220 ? -37.031 -18.678 -40.029 1.00 19.75 220 HIS X O 1
ATOM 1753 N N . LEU A 1 221 ? -37.978 -17.358 -41.617 1.00 18.92 221 LEU X N 1
ATOM 1754 C CA . LEU A 1 221 ? -36.944 -16.263 -41.673 1.00 21.46 221 LEU X CA 1
ATOM 1755 C C . LEU A 1 221 ? -37.252 -15.222 -40.566 1.00 19.45 221 LEU X C 1
ATOM 1756 O O . LEU A 1 221 ? -36.347 -14.502 -40.198 1.00 19.54 221 LEU X O 1
ATOM 1761 N N . ASN A 1 222 ? -38.516 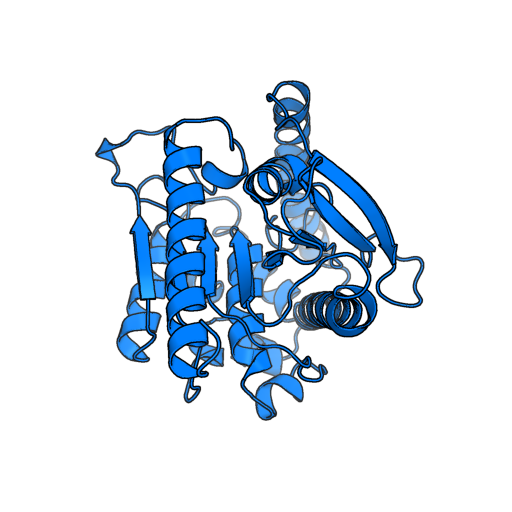-15.117 -40.135 1.00 17.08 222 ASN X N 1
ATOM 1762 C CA . ASN A 1 222 ? -38.992 -14.043 -39.260 1.00 16.74 222 ASN X CA 1
ATOM 1763 C C . ASN A 1 222 ? -39.325 -14.601 -37.922 1.00 16.60 222 ASN X C 1
ATOM 1764 O O . ASN A 1 222 ? -39.844 -15.711 -37.766 1.00 16.36 222 ASN X O 1
ATOM 1769 N N . PHE A 1 223 ? -39.039 -13.858 -36.858 1.00 14.93 223 PHE X N 1
ATOM 1770 C CA . PHE A 1 223 ? -39.461 -14.305 -35.521 1.00 14.72 223 PHE X CA 1
ATOM 1771 C C . PHE A 1 223 ? -40.937 -14.654 -35.463 1.00 15.14 223 PHE X C 1
ATOM 1772 O O . PHE A 1 223 ? -41.329 -15.589 -34.775 1.00 17.76 223 PHE X O 1
ATOM 1780 N N . SER A 1 224 ? -41.777 -13.859 -36.113 1.00 16.55 224 SER X N 1
ATOM 1781 C CA . SER A 1 224 ? -43.199 -14.096 -36.111 1.00 17.65 224 SER X CA 1
ATOM 1782 C C . SER A 1 224 ? -43.528 -15.497 -36.675 1.00 19.90 224 SER X C 1
ATOM 1783 O O . SER A 1 224 ? -44.619 -15.975 -36.407 1.00 18.01 224 SER X O 1
ATOM 1786 N N . GLN A 1 225 ? -42.622 -16.079 -37.499 1.00 18.06 225 GLN X N 1
ATOM 1787 C CA . GLN A 1 225 ? -42.832 -17.439 -38.057 1.00 18.57 225 GLN X CA 1
ATOM 1788 C C . GLN A 1 225 ? -42.328 -18.511 -37.175 1.00 22.45 225 GLN X C 1
ATOM 1789 O O . GLN A 1 225 ? -42.812 -19.622 -37.261 1.00 28.68 225 GLN X O 1
ATOM 1795 N N . VAL A 1 226 ? -41.323 -18.273 -36.309 1.00 17.25 226 VAL X N 1
ATOM 1796 C CA . VAL A 1 226 ? -40.842 -19.323 -35.422 1.00 16.08 226 VAL X CA 1
ATOM 1797 C C . VAL A 1 226 ? -41.397 -19.294 -33.998 1.00 18.08 226 VAL X C 1
ATOM 1798 O O . VAL A 1 226 ? -41.271 -20.255 -33.279 1.00 17.67 226 VAL X O 1
ATOM 1802 N N . VAL A 1 227 ? -42.084 -18.217 -33.627 1.00 17.20 227 VAL X N 1
ATOM 1803 C CA . VAL A 1 227 ? -42.579 -18.019 -32.277 1.00 17.32 227 VAL X CA 1
ATOM 1804 C C . VAL A 1 227 ? -43.797 -18.898 -31.932 1.00 18.63 227 VAL X C 1
ATOM 1805 O O . VAL A 1 227 ? -44.011 -19.243 -30.758 1.00 19.36 227 VAL X O 1
ATOM 1809 N N . LYS A 1 228 ? -44.514 -19.295 -32.963 1.00 22.15 228 LYS X N 1
ATOM 1810 C CA . LYS A 1 228 ? -45.907 -19.854 -32.824 1.00 26.26 228 LYS X CA 1
ATOM 1811 C C . LYS A 1 228 ? -45.890 -21.110 -32.019 1.00 23.41 228 LYS X C 1
ATOM 1812 O O . LYS A 1 228 ? -45.143 -22.055 -32.336 1.00 22.58 228 LYS X O 1
ATOM 1818 N N . GLY A 1 229 ? -46.588 -21.112 -30.891 1.00 28.72 229 GLY X N 1
ATOM 1819 C CA . GLY A 1 229 ? -46.916 -22.340 -30.193 1.00 27.55 229 GLY X CA 1
ATOM 1820 C C . GLY A 1 229 ? -45.942 -22.749 -29.127 1.00 29.20 229 GLY X C 1
ATOM 1821 O O . GLY A 1 229 ? -45.996 -23.850 -28.649 1.00 28.82 229 GLY X O 1
ATOM 1822 N N . LEU A 1 230 ? -44.947 -21.883 -28.802 1.00 25.07 230 LEU X N 1
ATOM 1823 C CA . LEU A 1 230 ? -43.862 -22.341 -27.994 1.00 22.74 230 LEU X CA 1
ATOM 1824 C C . LEU A 1 230 ? -43.871 -21.679 -26.675 1.00 22.98 230 LEU X C 1
ATOM 1825 O O . LEU A 1 230 ? -44.308 -20.505 -26.570 1.00 27.24 230 LEU X O 1
ATOM 1830 N N A ASP A 1 231 ? -43.372 -22.357 -25.661 0.50 25.42 231 ASP X N 1
ATOM 1831 N N B ASP A 1 231 ? -43.355 -22.394 -25.677 0.50 26.78 231 ASP X N 1
ATOM 1832 C CA A ASP A 1 231 ? -43.202 -21.718 -24.386 0.50 24.82 231 ASP X CA 1
ATOM 1833 C CA B ASP A 1 231 ? -43.110 -21.856 -24.353 0.50 27.71 231 ASP X CA 1
ATOM 1834 C C A ASP A 1 231 ? -41.750 -21.248 -24.341 0.50 23.64 231 ASP X C 1
ATOM 1835 C C B ASP A 1 231 ? -41.717 -21.260 -24.417 0.50 25.05 231 ASP X C 1
ATOM 1836 O O A ASP A 1 231 ? -40.792 -22.047 -24.368 0.50 24.94 231 ASP X O 1
ATOM 1837 O O B ASP A 1 231 ? -40.740 -22.016 -24.592 0.50 26.09 231 ASP X O 1
ATOM 1846 N N . LEU A 1 232 ? -41.624 -19.942 -24.296 1.00 22.12 232 LEU X N 1
ATOM 1847 C CA . LEU A 1 232 ? -40.314 -19.246 -24.474 1.00 19.41 232 LEU X CA 1
ATOM 1848 C C . LEU A 1 232 ? -39.802 -18.676 -23.146 1.00 19.23 232 LEU X C 1
ATOM 1849 O O . LEU A 1 232 ? -40.545 -18.320 -22.249 1.00 19.57 232 LEU X O 1
ATOM 1854 N N . PRO A 1 233 ? -38.472 -18.428 -23.096 1.00 18.58 233 PRO X N 1
ATOM 1855 C CA . PRO A 1 233 ? -38.001 -17.611 -22.029 1.00 19.53 233 PRO X CA 1
ATOM 1856 C C . PRO A 1 233 ? -38.542 -16.184 -22.125 1.00 15.43 233 PRO X C 1
ATOM 1857 O O . PRO A 1 233 ? -38.997 -15.727 -23.203 1.00 15.69 233 PRO X O 1
ATOM 1861 N N . PRO A 1 234 ? -38.297 -15.418 -21.071 1.00 15.73 234 PRO X N 1
ATOM 1862 C CA . PRO A 1 234 ? -38.568 -13.989 -21.150 1.00 15.81 234 PRO X CA 1
ATOM 1863 C C . PRO A 1 234 ? -37.531 -13.261 -22.053 1.00 16.22 234 PRO X C 1
ATOM 1864 O O . PRO A 1 234 ? -36.418 -13.763 -22.210 1.00 15.79 234 PRO X O 1
ATOM 1868 N N . PHE A 1 235 ? -38.026 -12.216 -22.702 1.00 15.01 235 PHE X N 1
ATOM 1869 C CA . PHE A 1 235 ? -37.269 -11.360 -23.610 1.00 14.33 235 PHE X CA 1
ATOM 1870 C C . PHE A 1 235 ? -37.101 -9.994 -23.006 1.00 14.88 235 PHE X C 1
ATOM 1871 O O . PHE A 1 235 ? -37.884 -9.522 -22.135 1.00 13.83 235 PHE X O 1
ATOM 1879 N N . MET A 1 236 ? -36.037 -9.301 -23.456 1.00 13.31 236 MET X N 1
ATOM 1880 C CA . MET A 1 236 ? -35.877 -7.861 -23.128 1.00 13.67 236 MET X CA 1
ATOM 1881 C C . MET A 1 236 ? -35.530 -7.129 -24.409 1.00 15.17 236 MET X C 1
ATOM 1882 O O . MET A 1 236 ? -34.560 -7.547 -25.136 1.00 15.85 236 MET X O 1
ATOM 1887 N N . LEU A 1 237 ? -36.291 -6.118 -24.755 1.00 14.76 237 LEU X N 1
ATOM 1888 C CA . LEU A 1 237 ? -36.119 -5.426 -26.000 1.00 14.02 237 LEU X CA 1
ATOM 1889 C C . LEU A 1 237 ? -35.529 -4.056 -25.692 1.00 15.02 237 LEU X C 1
ATOM 1890 O O . LEU A 1 237 ? -36.126 -3.281 -24.951 1.00 15.32 237 LEU X O 1
ATOM 1895 N N . ILE A 1 238 ? -34.353 -3.825 -26.266 1.00 13.31 238 ILE X N 1
ATOM 1896 C CA . ILE A 1 238 ? -33.526 -2.625 -26.086 1.00 14.19 238 ILE X CA 1
ATOM 1897 C C . ILE A 1 238 ? -33.388 -1.891 -27.370 1.00 14.52 238 ILE X C 1
ATOM 1898 O O . ILE A 1 238 ? -33.102 -2.475 -28.414 1.00 15.05 238 ILE X O 1
ATOM 1903 N N . GLY A 1 239 ? -33.510 -0.553 -27.311 1.00 14.07 239 GLY X N 1
ATOM 1904 C CA . GLY A 1 239 ? -33.359 0.258 -28.514 1.00 16.28 239 GLY X CA 1
ATOM 1905 C C . GLY A 1 239 ? -33.894 1.637 -28.255 1.00 15.51 239 GLY X C 1
ATOM 1906 O O . GLY A 1 239 ? -33.703 2.189 -27.138 1.00 16.35 239 GLY X O 1
ATOM 1907 N N . GLY A 1 240 ? -34.521 2.226 -29.267 1.00 15.55 240 GLY X N 1
ATOM 1908 C CA . GLY A 1 240 ? -35.077 3.546 -29.058 1.00 17.03 240 GLY X CA 1
ATOM 1909 C C . GLY A 1 240 ? -35.532 4.200 -30.306 1.00 14.42 240 GLY X C 1
ATOM 1910 O O . GLY A 1 240 ? -35.276 3.746 -31.426 1.00 14.95 240 GLY X O 1
ATOM 1911 N N . GLN A 1 241 ? -36.210 5.365 -30.140 1.00 15.82 241 GLN X N 1
ATOM 1912 C CA . GLN A 1 241 ? -36.765 6.052 -31.268 1.00 16.72 241 GLN X CA 1
ATOM 1913 C C . GLN A 1 241 ? -35.744 6.660 -32.199 1.00 18.05 241 GLN X C 1
ATOM 1914 O O . GLN A 1 241 ? -36.096 6.935 -33.343 1.00 19.70 241 GLN X O 1
ATOM 1920 N N . ASN A 1 242 ? -34.455 6.788 -31.834 1.00 17.59 242 ASN X N 1
ATOM 1921 C CA . ASN A 1 242 ? -33.422 7.179 -32.738 1.00 18.97 242 ASN X CA 1
ATOM 1922 C C . ASN A 1 242 ? -32.637 6.010 -33.355 1.00 16.83 242 ASN X C 1
ATOM 1923 O O . ASN A 1 242 ? -31.660 6.210 -34.060 1.00 17.74 242 ASN X O 1
ATOM 1928 N N . ASP A 1 243 ? -33.052 4.767 -33.097 1.00 16.22 243 ASP X N 1
ATOM 1929 C CA . ASP A 1 243 ? -32.572 3.618 -33.861 1.00 15.04 243 ASP X CA 1
ATOM 1930 C C . ASP A 1 243 ? -33.061 3.695 -35.311 1.00 15.97 243 ASP X C 1
ATOM 1931 O O . ASP A 1 243 ? -34.242 3.831 -35.521 1.00 16.97 243 ASP X O 1
ATOM 1936 N N . SER A 1 244 ? -32.191 3.668 -36.278 1.00 15.84 244 SER X N 1
ATOM 1937 C CA . SER A 1 244 ? -32.599 3.646 -37.653 1.00 18.13 244 SER X CA 1
ATOM 1938 C C . SER A 1 244 ? -33.517 2.442 -37.931 1.00 17.73 244 SER X C 1
ATOM 1939 O O . SER A 1 244 ? -34.358 2.545 -38.803 1.00 17.79 244 SER X O 1
ATOM 1942 N N . PHE A 1 245 ? -33.431 1.370 -37.140 1.00 16.93 245 PHE X N 1
ATOM 1943 C CA . PHE A 1 245 ? -34.362 0.203 -37.218 1.00 17.67 245 PHE X CA 1
ATOM 1944 C C . PHE A 1 245 ? -35.460 0.207 -36.221 1.00 16.04 245 PHE X C 1
ATOM 1945 O O . PHE A 1 245 ? -36.042 -0.833 -35.891 1.00 17.50 245 PHE X O 1
ATOM 1953 N N . TYR A 1 246 ? -35.904 1.359 -35.737 1.00 16.12 246 TYR X N 1
ATOM 1954 C CA . TYR A 1 246 ? -36.930 1.400 -34.711 1.00 17.12 246 TYR X CA 1
ATOM 1955 C C . TYR A 1 246 ? -38.219 0.722 -35.222 1.00 16.52 246 TYR X C 1
ATOM 1956 O O . TYR A 1 246 ? -38.940 0.118 -34.432 1.00 15.06 246 TYR X O 1
ATOM 1965 N N . LEU A 1 247 ? -38.528 0.844 -36.512 1.00 16.61 247 LEU X N 1
ATOM 1966 C CA . LEU A 1 247 ? -39.742 0.203 -36.976 1.00 20.24 247 LEU X CA 1
ATOM 1967 C C . LEU A 1 247 ? -39.742 -1.300 -36.734 1.00 19.82 247 LEU X C 1
ATOM 1968 O O . LEU A 1 247 ? -40.771 -1.925 -36.486 1.00 18.57 247 LEU X O 1
ATOM 1973 N N . GLN A 1 248 ? -38.568 -1.920 -36.843 1.00 20.13 248 GLN X N 1
ATOM 1974 C CA . GLN A 1 248 ? -38.450 -3.341 -36.466 1.00 16.99 248 GLN X CA 1
ATOM 1975 C C . GLN A 1 248 ? -38.787 -3.653 -35.014 1.00 16.20 248 GLN X C 1
ATOM 1976 O O . GLN A 1 248 ? -39.333 -4.681 -34.697 1.00 16.41 248 GLN X O 1
ATOM 1982 N N . SER A 1 249 ? -38.328 -2.802 -34.073 1.00 14.52 249 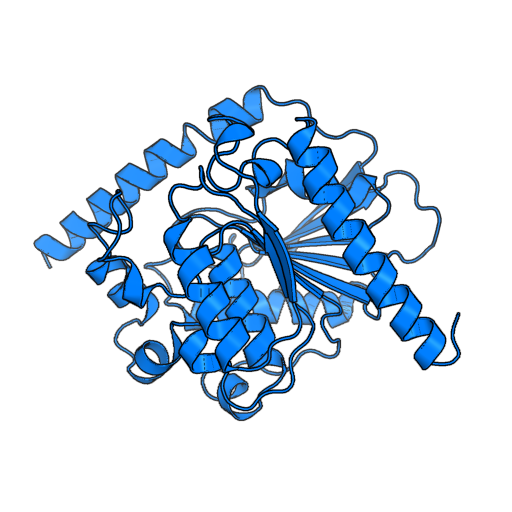SER X N 1
ATOM 1983 C CA . SER A 1 249 ? -38.689 -2.940 -32.709 1.00 13.35 249 SER X CA 1
ATOM 1984 C C . SER A 1 249 ? -40.213 -2.776 -32.504 1.00 15.01 249 SER X C 1
ATOM 1985 O O . SER A 1 249 ? -40.830 -3.537 -31.757 1.00 15.59 249 SER X O 1
ATOM 1988 N N . GLN A 1 250 ? -40.800 -1.793 -33.178 1.00 16.91 250 GLN X N 1
ATOM 1989 C CA . GLN A 1 250 ? -42.276 -1.630 -33.110 1.00 17.93 250 GLN X CA 1
ATOM 1990 C C . GLN A 1 250 ? -42.986 -2.894 -33.636 1.00 17.73 250 GLN X C 1
ATOM 1991 O O . GLN A 1 250 ? -43.938 -3.351 -33.022 1.00 19.41 250 GLN X O 1
ATOM 1997 N N . ALA A 1 251 ? -42.526 -3.425 -34.725 1.00 18.29 251 ALA X N 1
ATOM 1998 C CA . ALA A 1 251 ? -43.105 -4.653 -35.310 1.00 19.84 251 ALA X CA 1
ATOM 1999 C C . ALA A 1 251 ? -42.954 -5.803 -34.361 1.00 21.15 251 ALA X C 1
ATOM 2000 O O . ALA A 1 251 ? -43.906 -6.595 -34.142 1.00 19.20 251 ALA X O 1
ATOM 2002 N N . LEU A 1 252 ? -41.758 -5.972 -33.769 1.00 17.62 252 LEU X N 1
ATOM 2003 C CA . LEU A 1 252 ? -41.574 -7.031 -32.800 1.00 18.39 252 LEU X CA 1
ATOM 2004 C C . LEU A 1 252 ? -42.444 -6.960 -31.574 1.00 16.80 252 LEU X C 1
ATOM 2005 O O . LEU A 1 252 ? -42.930 -7.973 -31.060 1.00 18.40 252 LEU X O 1
ATOM 2010 N N . LEU A 1 253 ? -42.709 -5.746 -31.070 1.00 18.19 253 LEU X N 1
ATOM 2011 C CA . LEU A 1 253 ? -43.572 -5.675 -29.938 1.00 16.44 253 LEU X CA 1
ATOM 2012 C C . LEU A 1 253 ? -45.016 -6.256 -30.260 1.00 15.81 253 LEU X C 1
ATOM 2013 O O . LEU A 1 253 ? -45.628 -6.893 -29.440 1.00 18.32 253 LEU X O 1
ATOM 2018 N N . LYS A 1 254 ? -45.500 -5.940 -31.419 1.00 18.54 254 LYS X N 1
ATOM 2019 C CA . LYS A 1 254 ? -46.778 -6.451 -31.837 1.00 20.38 254 LYS X CA 1
ATOM 2020 C C . LYS A 1 254 ? -46.765 -7.972 -31.908 1.00 19.86 254 LYS X C 1
ATOM 2021 O O . LYS A 1 254 ? -47.719 -8.629 -31.543 1.00 20.52 254 LYS X O 1
ATOM 2027 N N . VAL A 1 255 ? -45.685 -8.548 -32.436 1.00 22.05 255 VAL X N 1
ATOM 2028 C CA . VAL A 1 255 ? -45.517 -10.038 -32.407 1.00 19.35 255 VAL X CA 1
ATOM 2029 C C . VAL A 1 255 ? -45.467 -10.600 -31.013 1.00 17.84 255 VAL X C 1
ATOM 2030 O O . VAL A 1 255 ? -46.133 -11.629 -30.697 1.00 19.40 255 VAL X O 1
ATOM 2034 N N . PHE A 1 256 ? -44.733 -9.903 -30.107 1.00 17.76 256 PHE X N 1
ATOM 2035 C CA . PHE A 1 256 ? -44.688 -10.293 -28.736 1.00 17.03 256 PHE X CA 1
ATOM 2036 C C . PHE A 1 256 ? -46.113 -10.314 -28.119 1.00 22.86 256 PHE X C 1
ATOM 2037 O O . PHE A 1 256 ? -46.515 -11.273 -27.446 1.00 20.17 256 PHE X O 1
ATOM 2045 N N . ASP A 1 257 ? -46.862 -9.243 -28.365 1.00 19.65 257 ASP X N 1
ATOM 2046 C CA . ASP A 1 257 ? -48.181 -9.113 -27.733 1.00 20.41 257 ASP X CA 1
ATOM 2047 C C . ASP A 1 257 ? -49.104 -10.175 -28.242 1.00 19.36 257 ASP X C 1
ATOM 2048 O O . ASP A 1 257 ? -49.788 -10.805 -27.452 1.00 23.62 257 ASP X O 1
ATOM 2053 N N . ALA A 1 258 ? -49.069 -10.428 -29.536 1.00 19.38 258 ALA X N 1
ATOM 2054 C CA . ALA A 1 258 ? -49.970 -11.436 -30.164 1.00 22.21 258 ALA X CA 1
ATOM 2055 C C . ALA A 1 258 ? -49.698 -12.855 -29.738 1.00 24.18 258 ALA X C 1
ATOM 2056 O O . ALA A 1 258 ? -50.634 -13.727 -29.650 1.00 22.29 258 ALA X O 1
ATOM 2058 N N . ASN A 1 259 ? -48.439 -13.140 -29.340 1.00 21.17 259 ASN X N 1
ATOM 2059 C CA . ASN A 1 259 ? -48.041 -14.445 -28.964 1.00 21.09 259 ASN X CA 1
ATOM 2060 C C . ASN A 1 259 ? -47.859 -14.632 -27.486 1.00 18.95 259 ASN X C 1
ATOM 2061 O O . ASN A 1 259 ? -47.396 -15.655 -26.988 1.00 21.37 259 ASN X O 1
ATOM 2066 N N . HIS A 1 260 ? -48.263 -13.649 -26.701 1.00 20.20 260 HIS X N 1
ATOM 2067 C CA . HIS A 1 260 ? -48.152 -13.722 -25.223 1.00 21.02 260 HIS X CA 1
ATOM 2068 C C . HIS A 1 260 ? -46.740 -14.031 -24.694 1.00 20.27 260 HIS X C 1
ATOM 2069 O O . HIS A 1 260 ? -46.525 -14.736 -23.723 1.00 20.78 260 HIS X O 1
ATOM 2076 N N . VAL A 1 261 ? -45.770 -13.437 -25.372 1.00 20.52 261 VAL X N 1
ATOM 2077 C CA . VAL A 1 261 ? -44.369 -13.480 -24.922 1.00 19.05 261 VAL X CA 1
ATOM 2078 C C . VAL A 1 261 ? -44.216 -12.652 -23.681 1.00 17.50 261 VAL X C 1
ATOM 2079 O O . VAL A 1 261 ? -44.769 -11.522 -23.645 1.00 19.02 261 VAL X O 1
ATOM 2083 N N . THR A 1 262 ? -43.469 -13.151 -22.712 1.00 18.00 262 THR X N 1
ATOM 2084 C CA . THR A 1 262 ? -43.091 -12.415 -21.503 1.00 18.78 262 THR X CA 1
ATOM 2085 C C . THR A 1 262 ? -41.931 -11.491 -21.875 1.00 19.97 262 THR X C 1
ATOM 2086 O O . THR A 1 262 ? -40.920 -12.009 -22.350 1.00 16.62 262 THR X O 1
ATOM 2090 N N . TYR A 1 263 ? -42.121 -10.190 -21.690 1.00 17.35 263 TYR X N 1
ATOM 2091 C CA . TYR A 1 263 ? -41.016 -9.241 -22.027 1.00 16.17 263 TYR X CA 1
ATOM 2092 C C . TYR A 1 263 ? -41.005 -8.009 -21.187 1.00 19.95 263 TYR X C 1
ATOM 2093 O O . TYR A 1 263 ? -42.028 -7.604 -20.611 1.00 18.50 263 TYR X O 1
ATOM 2102 N N . THR A 1 264 ? -39.819 -7.367 -21.138 1.00 16.23 264 THR X N 1
ATOM 2103 C CA . THR A 1 264 ? -39.655 -5.991 -20.692 1.00 15.78 264 THR X CA 1
ATOM 2104 C C . THR A 1 264 ? -38.915 -5.220 -21.767 1.00 17.24 264 THR X C 1
ATOM 2105 O O . THR A 1 264 ? -38.410 -5.797 -22.758 1.00 15.86 264 THR X O 1
ATOM 2109 N N . THR A 1 265 ? -38.874 -3.899 -21.629 1.00 16.64 265 THR X N 1
ATOM 2110 C CA . THR A 1 265 ? -38.268 -3.047 -22.610 1.00 15.91 265 THR X CA 1
ATOM 2111 C C . THR A 1 265 ? -37.365 -2.051 -21.964 1.00 17.20 265 THR X C 1
ATOM 2112 O O . THR A 1 265 ? -37.551 -1.672 -20.814 1.00 17.44 265 THR X O 1
ATOM 2116 N N . LYS A 1 266 ? -36.411 -1.581 -22.752 1.00 16.68 266 LYS X N 1
ATOM 2117 C CA . LYS A 1 266 ? -35.579 -0.397 -22.424 1.00 17.04 266 LYS X CA 1
ATOM 2118 C C . LYS A 1 266 ? -35.441 0.352 -23.724 1.00 17.32 266 LYS X C 1
ATOM 2119 O O . LYS A 1 266 ? -34.466 0.199 -24.437 1.00 15.61 266 LYS X O 1
ATOM 2125 N N . LEU A 1 267 ? -36.455 1.140 -24.069 1.00 15.89 267 LEU X N 1
ATOM 2126 C CA . LEU A 1 267 ? -36.514 1.858 -25.362 1.00 16.33 267 LEU X CA 1
ATOM 2127 C C . LEU A 1 267 ? -36.369 3.322 -25.075 1.00 18.32 267 LEU X C 1
ATOM 2128 O O . LEU A 1 267 ? -37.219 3.916 -24.366 1.00 20.77 267 LEU X O 1
ATOM 2133 N N . TRP A 1 268 ? -35.317 3.919 -25.575 1.00 14.86 268 TRP X N 1
ATOM 2134 C CA . TRP A 1 268 ? -35.036 5.285 -25.288 1.00 14.70 268 TRP X CA 1
ATOM 2135 C C . TRP A 1 268 ? -35.943 6.201 -26.152 1.00 12.87 268 TRP X C 1
ATOM 2136 O O . TRP A 1 268 ? -36.022 6.044 -27.395 1.00 17.06 268 TRP X O 1
ATOM 2147 N N . PRO A 1 269 ? -36.469 7.267 -25.538 1.00 16.29 269 PRO X N 1
ATOM 2148 C CA . PRO A 1 269 ? -37.232 8.247 -26.340 1.00 15.66 269 PRO X CA 1
ATOM 2149 C C . PRO A 1 269 ? -36.353 9.153 -27.184 1.00 16.62 269 PRO X C 1
ATOM 2150 O O . PRO A 1 269 ? -35.182 9.425 -26.850 1.00 15.66 269 PRO X O 1
ATOM 2154 N N . ALA A 1 270 ? -36.920 9.728 -28.215 1.00 16.64 270 ALA X N 1
ATOM 2155 C CA . ALA A 1 270 ? -36.190 10.651 -29.070 1.00 18.19 270 ALA X CA 1
ATOM 2156 C C . ALA A 1 270 ? -35.609 11.821 -28.309 1.00 15.44 270 ALA X C 1
ATOM 2157 O O . ALA A 1 270 ? -34.533 12.293 -28.624 1.00 16.51 270 ALA X O 1
ATOM 2159 N N . SER A 1 271 ? -36.309 12.230 -27.266 1.00 17.29 271 SER X N 1
ATOM 2160 C CA . SER A 1 271 ? -35.876 13.332 -26.412 1.00 17.31 271 SER X CA 1
ATOM 2161 C C . SER A 1 271 ? -34.577 13.055 -25.691 1.00 16.61 271 SER X C 1
ATOM 2162 O O . SER A 1 271 ? -33.880 14.008 -25.269 1.00 16.72 271 SER X O 1
ATOM 2165 N N . ALA A 1 272 ? -34.212 11.774 -25.518 1.00 16.06 272 ALA X N 1
ATOM 2166 C CA . ALA A 1 272 ? -32.932 11.417 -24.898 1.00 13.95 272 ALA X CA 1
ATOM 2167 C C . ALA A 1 272 ? -31.723 11.577 -25.839 1.00 13.27 272 ALA X C 1
ATOM 2168 O O . ALA A 1 272 ? -30.542 11.463 -25.431 1.00 15.83 272 ALA X O 1
ATOM 2170 N N . GLY A 1 273 ? -31.948 11.964 -27.063 1.00 13.30 273 GLY X N 1
ATOM 2171 C CA . GLY A 1 273 ? -30.907 12.523 -27.862 1.00 12.21 273 GLY X CA 1
ATOM 2172 C C . GLY A 1 273 ? -30.587 11.769 -29.183 1.00 13.71 273 GLY X C 1
ATOM 2173 O O . GLY A 1 273 ? -30.794 10.572 -29.302 1.00 12.87 273 GLY X O 1
ATOM 2174 N N . PRO A 1 274 ? -29.962 12.462 -30.125 1.00 13.35 274 PRO X N 1
ATOM 2175 C CA . PRO A 1 274 ? -29.665 11.908 -31.387 1.00 13.13 274 PRO X CA 1
ATOM 2176 C C . PRO A 1 274 ? -28.489 10.915 -31.386 1.00 12.87 274 PRO X C 1
ATOM 2177 O O . PRO A 1 274 ? -28.254 10.184 -32.376 1.00 15.00 274 PRO X O 1
ATOM 2181 N N . HIS A 1 275 ? -27.677 10.985 -30.315 1.00 11.50 275 HIS X N 1
ATOM 2182 C CA . HIS A 1 275 ? -26.560 10.083 -30.203 1.00 12.03 275 HIS X CA 1
ATOM 2183 C C . HIS A 1 275 ? -26.970 8.643 -29.899 1.00 12.57 275 HIS X C 1
ATOM 2184 O O . HIS A 1 275 ? -26.153 7.717 -30.092 1.00 11.26 275 HIS X O 1
ATOM 2191 N N . LEU A 1 276 ? -28.221 8.428 -29.451 1.00 12.03 276 LEU X N 1
ATOM 2192 C CA . LEU A 1 276 ? -28.685 7.071 -29.049 1.00 13.29 276 LEU X CA 1
ATOM 2193 C C . LEU A 1 276 ? -29.176 6.384 -30.310 1.00 14.23 276 LEU X C 1
ATOM 2194 O O . LEU A 1 276 ? -30.355 6.034 -30.496 1.00 14.29 276 LEU X O 1
ATOM 2199 N N . LYS A 1 277 ? -28.196 6.171 -31.174 1.00 12.32 277 LYS X N 1
ATOM 2200 C CA . LYS A 1 277 ? -28.406 5.582 -32.492 1.00 13.18 277 LYS X CA 1
ATOM 2201 C C . LYS A 1 277 ? -28.506 4.054 -32.425 1.00 12.96 277 LYS X C 1
ATOM 2202 O O . LYS A 1 277 ? -28.459 3.466 -31.377 1.00 11.88 277 LYS X O 1
ATOM 2208 N N . HIS A 1 278 ? -28.651 3.423 -33.605 1.00 12.57 278 HIS X N 1
ATOM 2209 C CA . HIS A 1 278 ? -28.651 1.957 -33.701 1.00 13.13 278 HIS X CA 1
ATOM 2210 C C . HIS A 1 278 ? -27.491 1.410 -32.944 1.00 13.83 278 HIS X C 1
ATOM 2211 O O . HIS A 1 278 ? -26.357 1.813 -33.127 1.00 12.61 278 HIS X O 1
ATOM 2218 N N . VAL A 1 279 ? -27.799 0.449 -32.094 1.00 13.02 279 VAL X N 1
ATOM 2219 C CA . VAL A 1 279 ? -26.888 -0.323 -31.297 1.00 12.45 279 VAL X CA 1
ATOM 2220 C C . VAL A 1 279 ? -25.855 0.485 -30.518 1.00 13.16 279 VAL X C 1
ATOM 2221 O O . VAL A 1 279 ? -24.731 0.041 -30.328 1.00 12.30 279 VAL X O 1
ATOM 2225 N N . PHE A 1 280 ? -26.254 1.651 -30.021 1.00 12.62 280 PHE X N 1
ATOM 2226 C CA . PHE A 1 280 ? -25.278 2.578 -29.396 1.00 12.28 280 PHE X CA 1
ATOM 2227 C C . PHE A 1 280 ? -24.631 1.963 -28.172 1.00 12.31 280 PHE X C 1
ATOM 2228 O O . PHE A 1 280 ? -23.451 2.183 -27.935 1.00 12.52 280 PHE X O 1
ATOM 2236 N N . ASN A 1 281 ? -25.387 1.161 -27.466 1.00 11.70 281 ASN X N 1
ATOM 2237 C CA . ASN A 1 281 ? -24.895 0.543 -26.192 1.00 11.63 281 ASN X CA 1
ATOM 2238 C C . ASN A 1 281 ? -23.891 -0.581 -26.327 1.00 11.04 281 ASN X C 1
ATOM 2239 O O . ASN A 1 281 ? -23.194 -0.948 -25.395 1.00 13.28 281 ASN X O 1
ATOM 2244 N N . VAL A 1 282 ? -23.854 -1.125 -27.513 1.00 11.00 282 VAL X N 1
ATOM 2245 C CA . VAL A 1 282 ? -22.856 -2.087 -27.951 1.00 12.23 282 VAL X CA 1
ATOM 2246 C C . VAL A 1 282 ? -21.588 -1.384 -28.531 1.00 12.74 282 VAL X C 1
ATOM 2247 O O . VAL A 1 282 ? -20.419 -1.767 -28.238 1.00 13.31 282 VAL X O 1
ATOM 2251 N N . GLN A 1 283 ? -21.805 -0.352 -29.336 1.00 12.70 283 GLN X N 1
ATOM 2252 C CA . GLN A 1 283 ? -20.692 0.376 -29.947 1.00 11.46 283 GLN X CA 1
ATOM 2253 C C . GLN A 1 283 ? -19.919 1.271 -29.005 1.00 13.13 283 GLN X C 1
ATOM 2254 O O . GLN A 1 283 ? -18.713 1.398 -29.198 1.00 13.27 283 GLN X O 1
ATOM 2260 N N . HIS A 1 284 ? -20.561 1.818 -27.964 1.00 12.66 284 HIS X N 1
ATOM 2261 C CA . HIS A 1 284 ? -19.917 2.689 -26.969 1.00 13.05 284 HIS X CA 1
ATOM 2262 C C . HIS A 1 284 ? -20.331 2.328 -25.573 1.00 12.02 284 HIS X C 1
ATOM 2263 O O . HIS A 1 284 ? -21.206 3.003 -24.919 1.00 11.93 284 HIS X O 1
ATOM 2270 N N . TRP A 1 285 ? -19.694 1.272 -25.061 1.00 12.29 285 TRP X N 1
ATOM 2271 C CA . TRP A 1 285 ? -19.960 0.828 -23.685 1.00 11.97 285 TRP X CA 1
ATOM 2272 C C . TRP A 1 285 ? -19.789 1.897 -22.654 1.00 13.87 285 TRP X C 1
ATOM 2273 O O . TRP A 1 285 ? -20.433 1.857 -21.614 1.00 11.66 285 TRP X O 1
ATOM 2284 N N . GLU A 1 286 ? -18.915 2.880 -22.970 1.00 11.54 286 GLU X N 1
ATOM 2285 C CA . GLU A 1 286 ? -18.452 3.806 -21.946 1.00 12.93 286 GLU X CA 1
ATOM 2286 C C . GLU A 1 286 ? -19.437 4.972 -21.744 1.00 12.08 286 GLU X C 1
ATOM 2287 O O . GLU A 1 286 ? -19.319 5.727 -20.800 1.00 13.03 286 GLU X O 1
ATOM 2293 N N . TRP A 1 287 ? -20.383 5.163 -22.662 1.00 11.51 287 TRP X N 1
ATOM 2294 C CA . TRP A 1 287 ? -21.259 6.283 -22.471 1.00 11.71 287 TRP X CA 1
ATOM 2295 C C . TRP A 1 287 ? -22.183 5.984 -21.254 1.00 11.80 287 TRP X C 1
ATOM 2296 O O . TRP A 1 287 ? -22.691 4.871 -21.100 1.00 11.73 287 TRP X O 1
ATOM 2307 N N . PRO A 1 288 ? -22.579 7.033 -20.486 1.00 13.04 288 PRO X N 1
ATOM 2308 C CA . PRO A 1 288 ? -23.552 6.843 -19.370 1.00 13.12 288 PRO X CA 1
ATOM 2309 C C . PRO A 1 288 ? -24.848 6.128 -19.743 1.00 13.43 288 PRO X C 1
ATOM 2310 O O . PRO A 1 288 ? -25.288 5.228 -19.030 1.00 12.23 288 PRO X O 1
ATOM 2314 N N . GLU A 1 289 ? -25.433 6.415 -20.891 1.00 13.32 289 GLU X N 1
ATOM 2315 C CA . GLU A 1 289 ? -26.661 5.702 -21.288 1.00 11.66 289 GLU X CA 1
ATOM 2316 C C . GLU A 1 289 ? -26.451 4.244 -21.626 1.00 11.44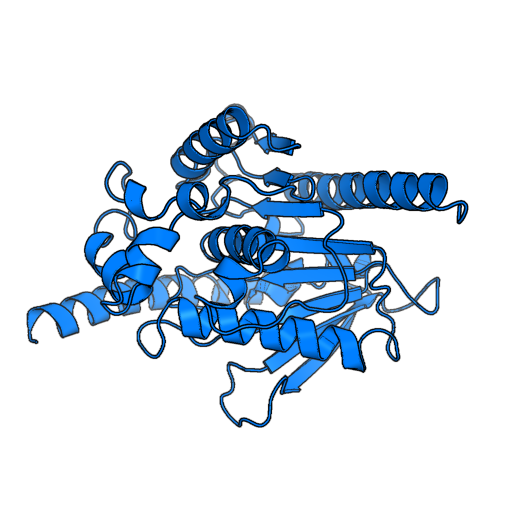 289 GLU X C 1
ATOM 2317 O O . GLU A 1 289 ? -27.314 3.392 -21.455 1.00 13.94 289 GLU X O 1
ATOM 2323 N N . SER A 1 290 ? -25.256 3.929 -22.097 1.00 12.17 290 SER X N 1
ATOM 2324 C CA . SER A 1 290 ? -24.868 2.582 -22.408 1.00 11.27 290 SER X CA 1
ATOM 2325 C C . SER A 1 290 ? -24.669 1.790 -21.116 1.00 11.67 290 SER X C 1
ATOM 2326 O O . SER A 1 290 ? -25.177 0.668 -20.967 1.00 10.88 290 SER X O 1
ATOM 2329 N N . ILE A 1 291 ? -23.934 2.368 -20.178 1.00 12.10 291 ILE X N 1
ATOM 2330 C CA . ILE A 1 291 ? -23.795 1.760 -18.868 1.00 12.22 291 ILE X CA 1
ATOM 2331 C C . ILE A 1 291 ? -25.164 1.536 -18.235 1.00 11.63 291 ILE X C 1
ATOM 2332 O O . ILE A 1 291 ? -25.461 0.420 -17.730 1.00 12.36 291 ILE X O 1
ATOM 2337 N N . GLU A 1 292 ? -26.086 2.530 -18.300 1.00 11.76 292 GLU X N 1
ATOM 2338 C CA . GLU A 1 292 ? -27.380 2.359 -17.690 1.00 12.77 292 GLU X CA 1
ATOM 2339 C C . GLU A 1 292 ? -28.137 1.217 -18.358 1.00 13.72 292 GLU X C 1
ATOM 2340 O O . GLU A 1 292 ? -28.713 0.380 -17.656 1.00 14.11 292 GLU X O 1
ATOM 2346 N N . THR A 1 293 ? -28.101 1.180 -19.688 1.00 12.43 293 THR X N 1
ATOM 2347 C CA . THR A 1 293 ? -28.802 0.141 -20.477 1.00 12.65 293 THR X CA 1
ATOM 2348 C C . THR A 1 293 ? -28.251 -1.271 -20.165 1.00 12.68 293 THR X C 1
ATOM 2349 O O . THR A 1 293 ? -28.995 -2.193 -19.925 1.00 14.26 293 THR X O 1
ATOM 2353 N N . ASN A 1 294 ? -26.929 -1.390 -20.214 1.00 11.85 294 ASN X N 1
ATOM 2354 C CA . ASN A 1 294 ? -26.285 -2.638 -20.054 1.00 11.77 294 ASN X CA 1
ATOM 2355 C C . ASN A 1 294 ? -26.423 -3.196 -18.643 1.00 12.48 294 ASN X C 1
ATOM 2356 O O . ASN A 1 294 ? -26.626 -4.409 -18.441 1.00 13.64 294 ASN X O 1
ATOM 2361 N N . LEU A 1 295 ? -26.260 -2.303 -17.652 1.00 14.01 295 LEU X N 1
ATOM 2362 C CA . LEU A 1 295 ? -26.525 -2.728 -16.237 1.00 14.64 295 LEU X CA 1
ATOM 2363 C C . LEU A 1 295 ? -27.985 -3.070 -16.068 1.00 14.81 295 LEU X C 1
ATOM 2364 O O . LEU A 1 295 ? -28.287 -4.058 -15.322 1.00 14.17 295 LEU X O 1
ATOM 2369 N N . GLU A 1 296 ? -28.920 -2.349 -16.706 1.00 13.57 296 GLU X N 1
ATOM 2370 C CA . GLU A 1 296 ? -30.316 -2.696 -16.549 1.00 15.48 296 GLU X CA 1
ATOM 2371 C C . GLU A 1 296 ? -30.612 -4.093 -17.088 1.00 14.80 296 GLU X C 1
ATOM 2372 O O . GLU A 1 296 ? -31.346 -4.902 -16.503 1.00 13.62 296 GLU X O 1
ATOM 2378 N N . MET A 1 297 ? -30.013 -4.415 -18.214 1.00 12.35 297 MET X N 1
ATOM 2379 C CA . MET A 1 297 ? -30.027 -5.788 -18.759 1.00 12.91 297 MET X CA 1
ATOM 2380 C C . MET A 1 297 ? -29.483 -6.822 -17.789 1.00 12.48 297 MET X C 1
ATOM 2381 O O . MET A 1 297 ? -30.137 -7.879 -17.561 1.00 13.33 297 MET X O 1
ATOM 2386 N N . LEU A 1 298 ? -28.319 -6.561 -17.221 1.00 13.30 298 LEU X N 1
ATOM 2387 C CA . LEU A 1 298 ? -27.663 -7.536 -16.328 1.00 12.80 298 LEU X CA 1
ATOM 2388 C C . LEU A 1 298 ? -28.506 -7.667 -15.046 1.00 14.20 298 LEU X C 1
ATOM 2389 O O . LEU A 1 298 ? -28.650 -8.808 -14.515 1.00 13.45 298 LEU X O 1
ATOM 2394 N N . ARG A 1 299 ? -29.086 -6.555 -14.614 1.00 14.51 299 ARG X N 1
ATOM 2395 C CA . ARG A 1 299 ? -29.957 -6.650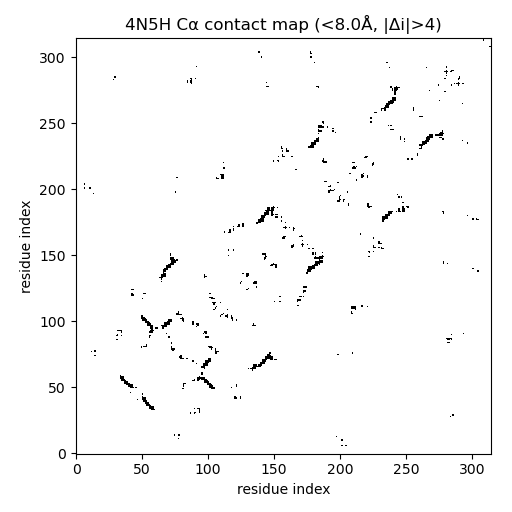 -13.404 1.00 15.41 299 ARG X CA 1
ATOM 2396 C C . ARG A 1 299 ? -31.261 -7.412 -13.664 1.00 14.44 299 ARG X C 1
ATOM 2397 O O . ARG A 1 299 ? -31.735 -8.126 -12.744 1.00 15.73 299 ARG X O 1
ATOM 2405 N N . THR A 1 300 ? -31.844 -7.307 -14.857 1.00 12.87 300 THR X N 1
ATOM 2406 C CA . THR A 1 300 ? -33.006 -8.059 -15.210 1.00 13.15 300 THR X CA 1
ATOM 2407 C C . THR A 1 300 ? -32.631 -9.535 -15.185 1.00 14.55 300 THR X C 1
ATOM 2408 O O . THR A 1 300 ? -33.399 -10.405 -14.647 1.00 14.80 300 THR X O 1
ATOM 2412 N N . PHE A 1 301 ? -31.486 -9.843 -15.797 1.00 14.27 301 PHE X N 1
ATOM 2413 C CA . PHE A 1 301 ? -30.960 -11.224 -15.836 1.00 13.47 301 PHE X CA 1
ATOM 2414 C C . PHE A 1 301 ? -30.797 -11.765 -14.422 1.00 14.27 301 PHE X C 1
ATOM 2415 O O . PHE A 1 301 ? -31.191 -12.875 -14.119 1.00 14.22 301 PHE X O 1
ATOM 2423 N N . ASP A 1 302 ? -30.178 -10.988 -13.595 1.00 13.47 302 ASP X N 1
ATOM 2424 C CA . ASP A 1 302 ? -29.901 -11.398 -12.199 1.00 14.94 302 ASP X CA 1
ATOM 2425 C C . ASP A 1 302 ? -31.232 -11.618 -11.469 1.00 16.02 302 ASP X C 1
ATOM 2426 O O . ASP A 1 302 ? -31.321 -12.579 -10.684 1.00 17.43 302 ASP X O 1
ATOM 2431 N N . ALA A 1 303 ? -32.207 -10.775 -11.695 1.00 17.21 303 ALA X N 1
ATOM 2432 C CA . ALA A 1 303 ? -33.494 -10.947 -10.998 1.00 17.42 303 ALA X CA 1
ATOM 2433 C C . ALA A 1 303 ? -34.197 -12.259 -11.410 1.00 16.39 303 ALA X C 1
ATOM 2434 O O . ALA A 1 303 ? -34.697 -12.993 -10.571 1.00 16.84 303 ALA X O 1
ATOM 2436 N N . LEU A 1 304 ? -34.165 -12.586 -12.717 1.00 15.39 304 LEU X N 1
ATOM 2437 C CA . LEU A 1 304 ? -34.730 -13.776 -13.269 1.00 16.36 304 LEU X CA 1
ATOM 2438 C C . LEU A 1 304 ? -33.951 -14.967 -12.745 1.00 15.65 304 LEU X C 1
ATOM 2439 O O . LEU A 1 304 ? -34.585 -16.012 -12.477 1.00 18.62 304 LEU X O 1
ATOM 2444 N N . SER A 1 305 ? -32.608 -14.841 -12.589 1.00 15.40 305 SER X N 1
ATOM 2445 C CA . SER A 1 305 ? -31.764 -15.928 -12.111 1.00 15.47 305 SER X CA 1
ATOM 2446 C C . SER A 1 305 ? -32.115 -16.251 -10.638 1.00 19.43 305 SER X C 1
ATOM 2447 O O . SER A 1 305 ? -32.116 -17.415 -10.266 1.00 20.78 305 SER X O 1
ATOM 2450 N N . LYS A 1 306 ? -32.288 -15.199 -9.847 1.00 23.23 306 LYS X N 1
ATOM 2451 C CA . LYS A 1 306 ? -32.588 -15.329 -8.408 1.00 25.07 306 LYS X CA 1
ATOM 2452 C C . LYS A 1 306 ? -33.937 -15.987 -8.248 1.00 25.25 306 LYS X C 1
ATOM 2453 O O . LYS A 1 306 ? -34.164 -16.826 -7.365 1.00 29.28 306 LYS X O 1
ATOM 2456 N N . GLN A 1 307 ? -34.876 -15.599 -9.042 1.00 24.33 307 GLN X N 1
ATOM 2457 C CA . GLN A 1 307 ? -36.206 -16.208 -8.978 1.00 27.16 307 GLN X CA 1
ATOM 2458 C C . GLN A 1 307 ? -36.146 -17.665 -9.307 1.00 30.56 307 GLN X C 1
ATOM 2459 O O . GLN A 1 307 ? -36.836 -18.508 -8.672 1.00 26.85 307 GLN X O 1
ATOM 2465 N N . GLN A 1 308 ? -35.360 -17.988 -10.317 1.00 26.85 308 GLN X N 1
ATOM 2466 C CA . GLN A 1 308 ? -35.161 -19.411 -10.681 1.00 24.45 308 GLN X CA 1
ATOM 2467 C C . GLN A 1 308 ? -34.548 -20.154 -9.468 1.00 25.00 308 GLN X C 1
ATOM 2468 O O . GLN A 1 308 ? -34.992 -21.262 -9.072 1.00 24.36 308 GLN X O 1
ATOM 2474 N N . ASP A 1 309 ? -33.537 -19.589 -8.826 1.00 21.71 309 ASP X N 1
ATOM 2475 C CA . ASP A 1 309 ? -32.903 -20.278 -7.699 1.00 22.77 309 ASP X CA 1
ATOM 2476 C C . ASP A 1 309 ? -33.873 -20.496 -6.487 1.00 27.99 309 ASP X C 1
ATOM 2477 O O . ASP A 1 309 ? -33.794 -21.533 -5.784 1.00 27.17 309 ASP X O 1
ATOM 2482 N N . GLN A 1 310 ? -34.717 -19.495 -6.235 1.00 28.59 310 GLN X N 1
ATOM 2483 C CA . GLN A 1 310 ? -35.753 -19.615 -5.171 1.00 30.37 310 GLN X CA 1
ATOM 2484 C C . GLN A 1 310 ? -36.716 -20.732 -5.527 1.00 24.94 310 GLN X C 1
ATOM 2485 O O . GLN A 1 310 ? -37.133 -21.501 -4.687 1.00 33.74 310 GLN X O 1
ATOM 2491 N N . ALA A 1 311 ? -37.068 -20.827 -6.805 1.00 26.06 311 ALA X N 1
ATOM 2492 C CA . ALA A 1 311 ? -38.031 -21.755 -7.331 1.00 24.24 311 ALA X CA 1
ATOM 2493 C C . ALA A 1 311 ? -37.434 -23.185 -7.232 1.00 27.91 311 ALA X C 1
ATOM 2494 O O . ALA A 1 311 ? -38.195 -24.179 -7.125 1.00 27.46 311 ALA X O 1
ATOM 2496 N N . GLU A 1 312 ? -36.107 -23.251 -7.254 1.00 25.53 312 GLU X N 1
ATOM 2497 C CA . GLU A 1 312 ? -35.449 -24.550 -7.334 1.00 23.02 312 GLU X CA 1
ATOM 2498 C C . GLU A 1 312 ? -34.831 -24.888 -5.989 1.00 23.38 312 GLU X C 1
ATOM 2499 O O . GLU A 1 312 ? -34.089 -25.865 -5.856 1.00 25.82 312 GLU X O 1
ATOM 2505 N N . GLU A 1 313 ? -35.281 -24.184 -4.972 1.00 25.53 313 GLU X N 1
ATOM 2506 C CA . GLU A 1 313 ? -34.835 -24.460 -3.587 1.00 27.57 313 GLU X CA 1
ATOM 2507 C C . GLU A 1 313 ? -33.350 -24.465 -3.515 1.00 31.51 313 GLU X C 1
ATOM 2508 O O . GLU A 1 313 ? -32.735 -25.298 -2.837 1.00 29.56 313 GLU X O 1
ATOM 2514 N N . ASN A 1 314 ? -32.740 -23.491 -4.227 1.00 30.93 314 ASN X N 1
ATOM 2515 C CA . ASN A 1 314 ? -31.265 -23.393 -4.330 1.00 35.22 314 ASN X CA 1
ATOM 2516 C C . ASN A 1 314 ? -30.786 -21.963 -4.092 1.00 40.43 314 ASN X C 1
ATOM 2517 O O . ASN A 1 314 ? -29.891 -21.537 -4.811 1.00 53.48 314 ASN X O 1
ATOM 2522 N N . GLU A 1 315 ? -31.392 -21.202 -3.179 1.00 50.92 315 GLU X N 1
ATOM 2523 C CA . GLU A 1 315 ? -31.058 -19.735 -3.059 1.00 57.18 315 GLU X CA 1
ATOM 2524 C C . GLU A 1 315 ? -29.726 -19.534 -2.352 1.00 51.20 315 GLU X C 1
ATOM 2525 O O . GLU A 1 315 ? -29.126 -20.487 -1.857 1.00 53.85 315 GLU X O 1
#

Nearest PDB structures (foldseek):
  4n5h-assembly1_X  TM=1.003E+00  e=5.300E-67  Lacticaseibacillus rhamnosus Lc 705
  4po3-assembly1_X  TM=9.983E-01  e=7.168E-62  Lacticaseibacillus rhamnosus HN001
  4ouk-assembly1_X  TM=9.952E-01  e=6.757E-62  Lacticaseibacillus rhamnosus HN001
  7b4q-assembly1_B  TM=7.569E-01  e=8.546E-18  Sutcliffiella cohnii NBRC 15565
  7yc0-assembly1_B  TM=7.598E-01  e=1.641E-15  Lactococcus garvieae subsp. garvieae

Secondary structure (DSSP, 8-state):
-HHHHHHHHHHHHHHHHHHHHHHHHHHHSPPPSSEEEEEEEESSS---TTSEEEEEEESS-SSSSEEEEEEE--STTTS--TTTTHHHHHHHHHTT-EEEEE----TTTS-HHHHHHHHHHHHHHHHHHSGGGTEEEEEEEEEEETHHHHHHHHHHHHTT-HHHHHHHT-PPPSS--SEEEEES----GGGGGGS-SHHHHTHHHHHHHHHTT-HHHHTTSSHHHH-TT-----EEEEEETTSTTHHHHHHHHHHHHHTT--EEEEEE-GGG-TT--TTHHHH-TTSHHHHHHHHHHHHHHHHHHHHHHHHTT--

B-factor: mean 21.91, std 11.74, range [10.07, 87.64]

Solvent-accessible surface area: 13371 Å² total; per-residue (Å²): 173,92,58,56,83,53,59,52,62,134,3,69,65,34,35,63,117,19,36,63,122,12,164,61,46,40,84,127,18,143,72,8,114,112,30,106,96,60,62,116,49,140,12,70,192,26,82,50,109,33,10,7,0,0,0,1,1,11,40,86,97,234,94,89,65,7,42,0,0,0,4,0,5,1,11,2,0,7,37,10,62,44,45,33,12,61,1,2,2,35,11,0,0,35,70,29,7,0,0,0,5,2,0,0,62,34,2,50,127,21,35,0,56,9,0,0,62,1,0,2,23,0,0,68,28,0,26,113,79,0,61,133,66,2,2,29,22,102,25,0,0,0,1,1,10,10,1,0,0,0,0,0,0,0,0,0,0,0,1,60,12,76,85,13,22,141,66,1,48,22,66,117,0,135,10,100,9,14,1,0,0,0,0,2,0,1,0,5,0,60,82,2,85,125,33,93,41,102,20,7,119,33,2,73,9,7,32,93,48,0,4,51,59,45,116,32,2,59,78,33,5,7,0,39,50,4,3,131,85,44,139,37,16,30,1,2,0,0,4,2,91,57,7,85,31,48,88,9,0,68,13,0,40,148,17,0,84,78,53,162,18,93,66,73,56,33,53,33,66,53,110,31,11,119,76,5,88,27,8,6,1,10,38,40,14,50,60,107,38,0,48,85,0,0,51,65,0,0,113,32,0,42,47,44,11,67,99,47,31,110,87,112,168,104,132

Radius of gyration: 18.37 Å; Cα contacts (8 Å, |Δi|>4): 600; chains: 1; bounding box: 41×44×61 Å

Sequence (315 aa):
MADEEAMLAKVQASWAQTAARRDKARYADEERVPEDVHWETEYRYEQSADPQQTLNLYYPAKRRNATMPTVIDIHGGGWFYGDRNLNRNYCRRYLASQGYAVMGMGYRLLPDVDLRGQIQDIFASLRWLSHFGPQRGFDLDHVLLTGDSAGGHLASLVACIQQSAELQELLFGVSRVNFNFTLVALVCPVAEPSKLPEAAGDMSDMMAAFYLDKLSGGDQALVDHLNFSQVVKGLDDLPPFMLIGGQNDSFYLQSQALLKVFDANHVTYTTKLWPASAGPHLKHVFNVQHWEWPESIETNLEMLRTFDALSKQQDQAEENE

=== Feature glossary ===
The record interleaves many kinds of information about one protein. Here is each kind framed as the question it answers.

Q: Are the domains correctly placed relative to each other?
A: Predicted aligned error is AlphaFold's pairwise confidence. Unlike pLDDT (per-residue), PAE is per-residue-pair and captures whether two parts of the structure are correctly placed relative to each other. Units are ångströms of expected positional error.

Q: Which residues are in helices, strands, or loops?
A: Eight-state secondary structure (DSSP): H is the canonical α-helix, G the tighter 3₁₀-helix, I the wider π-helix; E/B are β-structure, T and S are turns and bends, and '-' is everything else. DSSP derives these from the pattern of main-chain N–H···O=C hydrogen bonds, not from the sequence.

Q: What if only a Cα trace is available?
A: P-SEA three-state annotation labels each residue as helix, strand, or coil based purely on the geometry of the Cα trace. It serves as a fallback when the full backbone (and thus DSSP) is unavailable.

Q: What are the backbone torsion angles?
A: φ (phi) and ψ (psi) are the two rotatable backbone dihedrals per residue: φ is the C(i-1)–N–Cα–C torsion, ψ is the N–Cα–C–N(i+1) torsion, both in degrees on (−180°, 180°]. α-helical residues cluster near (−60°, −45°); β-strand residues near (−120°, +130°). A Ramachandran plot is simply a scatter of (φ, ψ) for every residue.

Q: What known structures does this most resemble?
A: Structural nearest neighbors (via Foldseek easy-search vs the PDB). Reported per hit: target PDB id, E-value, and alignment TM-score. A TM-score above ~0.5 is the conventional threshold for 'same fold'.

Q: What family and function is it annotated with?
A: Database cross-references. InterPro integrates a dozen domain/family signature databases into unified entries with residue-range hits. GO terms attach function/process/location labels with evidence codes. CATH codes position the fold in a four-level structural taxonomy. Organism is the NCBI-taxonomy species name.

Q: Which residues are buried vs exposed?
A: Solvent accessibility: the surface area of each residue that a 1.4 Å water probe can touch, in Å². When only backbone atoms are present the absolute values are lower than full-atom SASA (side chains contribute most of the area) and are flagged as backbone-only.

Q: What do the diagnostic plots show?
A: Three diagnostic plots accompany the record. The Cα contact map visualizes the tertiary structure as a 2D adjacency matrix (8 Å cutoff, sequence-local contacts suppressed). The Ramachandran plot shows the distribution of backbone (φ, ψ) torsions, with points in the α and β basins reflecting secondary structure content. The PAE plot shows AlphaFold's inter-residue confidence as a color matrix.

Q: What is the amino-acid chain?
A: The amino-acid sequence is the protein's primary structure: the linear order of residues from the N-terminus to the C-terminus, written in one-letter code. Everything else here — the 3D coordinates, the secondary structure, the domain annotations — is ultimately a consequence of this string.

Q: What do the rendered images show?
A: The six renders are orthographic views along the three Cartesian axes in both directions. Representation (cartoon, sticks, or surface) and color scheme (sequence-rainbow or by-chain) vary across proteins so the training set covers all the common visualization conventions.

Q: Where is each backbone atom in 3D?
A: The mmCIF table is the protein's shape written out atom by atom. For each backbone N, Cα, C, and carbonyl O, it records an (x, y, z) coordinate triple in Å plus the residue type, chain letter, and residue number.

Q: How mobile is each atom in the crystal?
A: For experimental (PDB) structures, the B-factor (temperature factor) quantifies the positional spread of each atom in the crystal — a combination of thermal vibration and static disorder — in units of Å². High B-factors mark flexible loops or poorly resolved regions; low B-factors mark the rigid, well-ordered core.

Q: How big and how compact is the whole molecule?
A: Three whole-structure scalars: the radius of gyration (RMS distance of Cα from centroid, in Å), the count of Cα–Cα contacts (pairs closer than 8 Å and separated by more than four residues in sequence — i.e. tertiary, not local, contacts), and the bounding-box dimensions. Together they distinguish compact globular folds from extended fibres or disordered chains.

Q: What does the local fold look like, residue by residue?
A: A 3Di character summarizes, for each residue, the relative orientation of the Cα frame of its nearest spatial neighbor. Because it encodes fold topology rather than chemistry, 3Di alignments detect remote structural similarity that sequence alignment misses.

Q: How confident is the AlphaFold model at each residue?
A: For AlphaFold models, the B-factor field carries pLDDT — the model's own estimate of local accuracy on a 0–100 scale. Regions with pLDDT<50 should be treated as essentially unmodeled; they often correspond to intrinsically disordered segments.